Protein AF-A0A6M1E3W6-F1 (afdb_monomer)

Mean predicted aligned error: 6.96 Å

Secondary structure (DSSP, 8-state):
------------------PPPTT-EEEEETTEEEEHHHHHHHHHHHHHHHHHHHHHHS--TT-SSGGG--BTTB-HHHHHHHHHHHHHHHHHHHHHHHHHTT----SSHHHHHHHHHHHHHHHHHHHHTT----S-SS--HHHHHHHHHHHHHHHHHHHHBTTTB---HHHHHHHHHHHHHTTSS-TT--TGGGHHHHHHHHHHHHHHHHHHHHHHH--EEE-GGGGG---

Nearest PDB structures (foldseek):
  6r69-assembly1_A  TM=2.277E-01  e=4.233E+00  Salmonella enterica
  7bin-assembly1_A  TM=1.724E-01  e=4.007E+00  Salmonella enterica subsp. enterica serovar Typhi
  1jad-assembly1_B  TM=1.802E-01  e=3.794E+00  Meleagris gallopavo

Solvent-accessible surface area (backbone atoms only — not comparable to full-atom values): 13708 Å² total; per-residue (Å²): 138,86,86,81,85,84,80,83,81,82,80,79,81,76,84,67,78,76,74,76,53,55,79,37,68,22,31,27,51,59,91,46,75,34,33,39,43,60,47,41,54,35,28,63,70,42,46,66,58,50,52,52,54,47,60,72,76,44,87,58,92,81,56,84,55,60,53,75,40,72,55,96,89,46,26,51,47,57,52,32,52,52,54,18,50,56,53,45,46,53,50,51,55,50,48,50,55,27,48,79,67,71,55,51,96,55,94,46,70,68,53,48,52,52,50,48,51,54,50,30,53,53,35,47,55,35,54,77,69,70,48,94,72,86,73,73,61,64,70,52,72,67,58,47,48,53,53,57,50,53,52,34,51,55,54,46,56,59,66,31,50,68,61,87,37,85,71,52,70,71,62,44,49,56,48,48,54,48,35,38,76,72,64,77,36,62,88,86,65,55,65,81,88,39,44,68,62,45,44,55,52,47,50,52,55,51,49,52,52,52,49,53,52,52,54,72,72,51,47,76,47,76,36,82,62,44,81,70,66,79,132

Radius of gyration: 24.98 Å; Cα contacts (8 Å, |Δi|>4): 193; chains: 1; bounding box: 70×74×69 Å

pLDDT: mean 91.13, std 14.88, range [36.12, 98.62]

Sequence (231 aa):
MKSITVTTFLIFIFCGSIAASPLSIVAYVNDSPVEAAELKREMMRYRAVVYNEYAKAFDLSKVKDFWHTDFEGTTPMDSLRNKALKSLIEIKVQQQLLEENRLWPYNTYGELLAALEQENEQRQQKALKKEIIYGPVVYSEQIFFDYKFSNALIVLKNSLAGNKIPVNDSLLLVHFDTLKSEGVYSAEKTFDNFKRQIMDSYIDRVYKRLLAKMVNETKVKTMKIYNEIVV

Structure (mmCIF, N/CA/C/O backbone):
data_AF-A0A6M1E3W6-F1
#
_entry.id   AF-A0A6M1E3W6-F1
#
loop_
_atom_site.group_PDB
_atom_site.id
_atom_site.type_symbol
_atom_site.label_atom_id
_atom_site.label_alt_id
_atom_site.label_comp_id
_atom_site.label_asym_id
_atom_site.label_entity_id
_atom_site.label_seq_id
_atom_site.pdbx_PDB_ins_code
_atom_site.Cartn_x
_atom_site.Cartn_y
_atom_site.Cartn_z
_atom_site.occupancy
_atom_site.B_iso_or_equiv
_atom_site.auth_seq_id
_atom_site.auth_comp_id
_atom_site.auth_asym_id
_atom_site.auth_atom_id
_atom_site.pdbx_PDB_model_num
ATOM 1 N N . MET A 1 1 ? 44.350 -46.577 -44.734 1.00 42.81 1 MET A N 1
ATOM 2 C CA . MET A 1 1 ? 43.533 -45.343 -44.690 1.00 42.81 1 MET A CA 1
ATOM 3 C C . MET A 1 1 ? 42.525 -45.475 -43.559 1.00 42.81 1 MET A C 1
ATOM 5 O O . MET A 1 1 ? 41.645 -46.316 -43.658 1.00 42.81 1 MET A O 1
ATOM 9 N N . LYS A 1 2 ? 42.701 -44.736 -42.457 1.00 36.12 2 LYS A N 1
ATOM 10 C CA . LYS A 1 2 ? 41.738 -44.684 -41.344 1.00 36.12 2 LYS A CA 1
ATOM 11 C C . LYS A 1 2 ? 40.889 -43.423 -41.524 1.00 36.12 2 LYS A C 1
ATOM 13 O O . LYS A 1 2 ? 41.443 -42.330 -41.559 1.00 36.12 2 LYS A O 1
ATOM 18 N N . SER A 1 3 ? 39.584 -43.596 -41.712 1.00 36.69 3 SER A N 1
ATOM 19 C CA . SER A 1 3 ? 38.601 -42.510 -41.770 1.00 36.69 3 SER A CA 1
ATOM 20 C C . SER A 1 3 ? 38.297 -42.051 -40.341 1.00 36.69 3 SER A C 1
ATOM 22 O O . SER A 1 3 ? 38.000 -42.873 -39.476 1.00 36.69 3 SER A O 1
ATOM 24 N N . ILE A 1 4 ? 38.458 -40.751 -40.088 1.00 44.75 4 ILE A N 1
ATOM 25 C CA . ILE A 1 4 ? 38.153 -40.091 -38.817 1.00 44.75 4 ILE A CA 1
ATOM 26 C C . ILE A 1 4 ? 36.752 -39.494 -38.950 1.00 44.75 4 ILE A C 1
ATOM 28 O O . ILE A 1 4 ? 36.539 -38.581 -39.746 1.00 44.75 4 ILE A O 1
ATOM 32 N N . THR A 1 5 ? 35.806 -40.006 -38.171 1.00 41.50 5 THR A N 1
ATOM 33 C CA . THR A 1 5 ? 34.450 -39.461 -38.074 1.00 41.50 5 THR A CA 1
ATOM 34 C C . THR A 1 5 ? 34.448 -38.3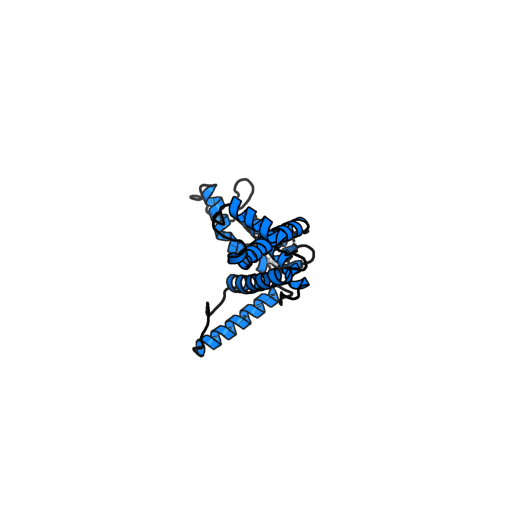49 -37.029 1.00 41.50 5 THR A C 1
ATOM 36 O O . THR A 1 5 ? 34.495 -38.615 -35.829 1.00 41.50 5 THR A O 1
ATOM 39 N N . VAL A 1 6 ? 34.425 -37.092 -37.472 1.00 41.22 6 VAL A N 1
ATOM 40 C CA . VAL A 1 6 ? 34.255 -35.931 -36.588 1.00 41.22 6 VAL A CA 1
ATOM 41 C C . VAL A 1 6 ? 32.763 -35.766 -36.317 1.00 41.22 6 VAL A C 1
ATOM 43 O O . VAL A 1 6 ? 31.997 -35.420 -37.211 1.00 41.22 6 VAL A O 1
ATOM 46 N N . THR A 1 7 ? 32.344 -36.051 -35.086 1.00 40.62 7 THR A N 1
ATOM 47 C CA . THR A 1 7 ? 30.974 -35.800 -34.625 1.00 40.62 7 THR A CA 1
ATOM 48 C C . THR A 1 7 ? 30.948 -34.431 -33.956 1.00 40.62 7 THR A C 1
ATOM 50 O O . THR A 1 7 ? 31.452 -34.265 -32.848 1.00 40.62 7 THR A O 1
ATOM 53 N N . THR A 1 8 ? 30.404 -33.434 -34.649 1.00 44.81 8 THR A N 1
ATOM 54 C CA . THR A 1 8 ? 30.233 -32.078 -34.121 1.00 44.81 8 THR A CA 1
ATOM 55 C C . THR A 1 8 ? 29.078 -32.062 -33.120 1.00 44.81 8 THR A C 1
ATOM 57 O O . THR A 1 8 ? 27.919 -32.214 -33.498 1.00 44.81 8 THR A O 1
ATOM 60 N N . PHE A 1 9 ? 29.392 -31.876 -31.838 1.00 40.00 9 PHE A N 1
ATOM 61 C CA . PHE A 1 9 ? 28.405 -31.630 -30.787 1.00 40.00 9 PHE A CA 1
ATOM 62 C C . PHE A 1 9 ? 27.993 -30.154 -30.837 1.00 40.00 9 PHE A C 1
ATOM 64 O O . PHE A 1 9 ? 28.782 -29.264 -30.520 1.00 40.00 9 PHE A O 1
ATOM 71 N N . LEU A 1 10 ? 26.765 -29.885 -31.276 1.00 39.00 10 LEU A N 1
ATOM 72 C CA . LEU A 1 10 ? 26.185 -28.545 -31.280 1.00 39.00 10 LEU A CA 1
ATOM 73 C C . LEU A 1 10 ? 25.640 -28.260 -29.873 1.00 39.00 10 LEU A C 1
ATOM 75 O O . LEU A 1 10 ? 24.584 -28.759 -29.489 1.00 39.00 10 LEU A O 1
ATOM 79 N N . ILE A 1 11 ? 26.390 -27.498 -29.076 1.00 42.22 11 ILE A N 1
ATOM 80 C CA . ILE A 1 11 ? 25.937 -27.020 -27.766 1.00 42.22 11 ILE A CA 1
ATOM 81 C C . ILE A 1 11 ? 24.954 -25.871 -28.013 1.00 42.22 11 ILE A C 1
ATOM 83 O O . ILE A 1 11 ? 25.354 -24.744 -28.302 1.00 42.22 11 ILE A O 1
ATOM 87 N N . PHE A 1 12 ? 23.656 -26.157 -27.911 1.00 41.31 12 PHE A N 1
ATOM 88 C CA . PHE A 1 12 ? 22.632 -25.124 -27.785 1.00 41.31 12 PHE A CA 1
ATOM 89 C C . PHE A 1 12 ? 22.764 -24.478 -26.402 1.00 41.31 12 PHE A C 1
ATOM 91 O O . PHE A 1 12 ? 22.326 -25.034 -25.396 1.00 41.31 12 PHE A O 1
ATOM 98 N N . ILE A 1 13 ? 23.376 -23.295 -26.346 1.00 42.78 13 ILE A N 1
ATOM 99 C CA . ILE A 1 13 ? 23.290 -22.413 -25.180 1.00 42.78 13 ILE A CA 1
ATOM 100 C C . ILE A 1 13 ? 21.863 -21.860 -25.162 1.00 42.78 13 ILE A C 1
ATOM 102 O O . ILE A 1 13 ? 21.557 -20.843 -25.783 1.00 42.78 13 ILE A O 1
ATOM 106 N N . PHE A 1 14 ? 20.963 -22.569 -24.484 1.00 39.38 14 PHE A N 1
ATOM 107 C CA . PHE A 1 14 ? 19.655 -22.043 -24.126 1.00 39.38 14 PHE A CA 1
ATOM 108 C C . PHE A 1 14 ? 19.892 -20.979 -23.049 1.00 39.38 14 PHE A C 1
ATOM 110 O O . PHE A 1 14 ? 20.039 -21.297 -21.870 1.00 39.38 14 PHE A O 1
ATOM 117 N N . CYS A 1 15 ? 19.995 -19.711 -23.453 1.00 38.62 15 CYS A N 1
ATOM 118 C CA . CYS A 1 15 ? 19.919 -18.579 -22.532 1.00 38.62 15 CYS A CA 1
ATOM 119 C C . CYS A 1 15 ? 18.464 -18.471 -22.053 1.00 38.62 15 CYS A C 1
ATOM 121 O O . CYS A 1 15 ? 17.695 -17.624 -22.496 1.00 38.62 15 CYS A O 1
ATOM 123 N N . GLY A 1 16 ? 18.045 -19.427 -21.225 1.00 39.44 16 GLY A N 1
ATOM 124 C CA . GLY A 1 16 ? 16.784 -19.351 -20.516 1.00 39.44 16 GLY A CA 1
ATOM 125 C C . GLY A 1 16 ? 16.963 -18.341 -19.401 1.00 39.44 16 GLY A C 1
ATOM 126 O O . GLY A 1 16 ? 17.654 -18.631 -18.426 1.00 39.44 16 GLY A O 1
ATOM 127 N N . SER A 1 17 ? 16.362 -17.159 -19.533 1.00 46.69 17 SER A N 1
ATOM 128 C CA . SER A 1 17 ? 16.094 -16.315 -18.373 1.00 46.69 17 SER A CA 1
ATOM 129 C C . SER A 1 17 ? 15.327 -17.171 -17.370 1.00 46.69 17 SER A C 1
ATOM 131 O O . SER A 1 17 ? 14.163 -17.503 -17.593 1.00 46.69 17 SER A O 1
ATOM 133 N N . ILE A 1 18 ? 15.996 -17.599 -16.300 1.00 52.50 18 ILE A N 1
ATOM 134 C CA . ILE A 1 18 ? 15.344 -18.285 -15.191 1.00 52.50 18 ILE A CA 1
ATOM 135 C C . ILE A 1 18 ? 14.408 -17.246 -14.588 1.00 52.50 18 ILE A C 1
ATOM 137 O O . ILE A 1 18 ? 14.852 -16.316 -13.919 1.00 52.50 18 ILE A O 1
ATOM 141 N N . ALA A 1 19 ? 13.116 -17.355 -14.893 1.00 65.88 19 ALA A N 1
ATOM 142 C CA . ALA A 1 19 ? 12.117 -16.502 -14.281 1.00 65.88 19 ALA A CA 1
ATOM 143 C C . ALA A 1 19 ? 12.236 -16.663 -12.760 1.00 65.88 19 ALA A C 1
ATOM 145 O O . ALA A 1 19 ? 12.190 -17.784 -12.249 1.00 65.88 19 ALA A O 1
ATOM 146 N N . ALA A 1 20 ? 12.432 -15.549 -12.053 1.00 74.94 20 ALA A N 1
ATOM 147 C CA . ALA A 1 20 ? 12.508 -15.543 -10.599 1.00 74.94 20 ALA A CA 1
ATOM 148 C C . ALA A 1 20 ? 11.305 -16.293 -10.012 1.00 74.94 20 ALA A C 1
ATOM 150 O O . ALA A 1 20 ? 10.162 -16.023 -10.406 1.00 74.94 20 ALA A O 1
ATOM 151 N N . SER A 1 21 ? 11.559 -17.210 -9.072 1.00 87.94 21 SER A N 1
ATOM 152 C CA . SER A 1 21 ? 10.477 -17.855 -8.328 1.00 87.94 21 SER A CA 1
ATOM 153 C C . SER A 1 21 ? 9.636 -16.771 -7.642 1.00 87.94 21 SER A C 1
ATOM 155 O O . SER A 1 21 ? 10.210 -15.790 -7.159 1.00 87.94 21 SER A O 1
ATOM 157 N N . PRO A 1 22 ? 8.300 -16.914 -7.563 1.00 86.00 22 PRO A N 1
ATOM 158 C CA . PRO A 1 22 ? 7.436 -15.962 -6.862 1.00 86.00 22 PRO A CA 1
ATOM 159 C C . PRO A 1 22 ? 7.920 -15.623 -5.443 1.00 86.00 22 PRO A C 1
ATOM 161 O O . PRO A 1 22 ? 7.818 -14.473 -5.026 1.00 86.00 22 PRO A O 1
ATOM 164 N N . LEU A 1 23 ? 8.519 -16.602 -4.755 1.00 89.69 23 LEU A N 1
ATOM 165 C CA . LEU A 1 23 ? 9.014 -16.483 -3.379 1.00 89.69 23 LEU A CA 1
ATOM 166 C C . LEU A 1 23 ? 10.506 -16.099 -3.297 1.00 89.69 23 LEU A C 1
ATOM 168 O O . LEU A 1 23 ? 11.099 -16.096 -2.219 1.00 89.69 23 LEU A O 1
ATOM 172 N N . SER A 1 24 ? 11.165 -15.812 -4.427 1.00 94.56 24 SER A N 1
ATOM 173 C CA . SER A 1 24 ? 12.543 -15.315 -4.417 1.00 94.56 24 SER A CA 1
ATOM 174 C C . SER A 1 24 ? 12.604 -13.946 -3.744 1.00 94.56 24 SER A C 1
ATOM 176 O O . SER A 1 24 ? 11.840 -13.048 -4.088 1.00 94.56 24 SER A O 1
ATOM 178 N N . ILE A 1 25 ? 13.549 -13.764 -2.822 1.00 96.44 25 ILE A N 1
ATOM 179 C CA . ILE A 1 25 ? 13.725 -12.495 -2.113 1.00 96.44 25 ILE A CA 1
ATOM 180 C C . ILE A 1 25 ? 14.420 -11.487 -3.033 1.00 96.44 25 ILE A C 1
ATOM 182 O O . ILE A 1 25 ? 15.546 -11.711 -3.486 1.00 96.44 25 ILE A O 1
ATOM 186 N N . VAL A 1 26 ? 13.755 -10.362 -3.293 1.00 97.56 26 VAL A N 1
ATOM 187 C CA . VAL A 1 26 ? 14.240 -9.293 -4.181 1.00 97.56 26 VAL A CA 1
ATOM 188 C C . VAL A 1 26 ? 14.765 -8.088 -3.411 1.00 97.56 26 VAL A C 1
ATOM 190 O O . VAL A 1 26 ? 15.619 -7.363 -3.915 1.00 97.56 26 VAL A O 1
ATOM 193 N N . ALA A 1 27 ? 14.307 -7.879 -2.180 1.00 98.12 27 ALA A N 1
ATOM 194 C CA . ALA A 1 27 ? 14.812 -6.842 -1.292 1.00 98.12 27 ALA A CA 1
ATOM 195 C C . ALA A 1 27 ? 14.543 -7.193 0.176 1.00 98.12 27 ALA A C 1
ATOM 197 O O . ALA A 1 27 ? 13.806 -8.128 0.479 1.00 98.12 27 ALA A O 1
ATOM 198 N N . TYR A 1 28 ? 15.122 -6.408 1.074 1.00 98.12 28 TYR A N 1
ATOM 199 C CA . TYR A 1 28 ? 14.789 -6.368 2.491 1.00 98.12 28 TYR A CA 1
ATOM 200 C C . TYR A 1 28 ? 14.426 -4.941 2.885 1.00 98.12 28 TYR A C 1
ATOM 202 O O . TYR A 1 28 ? 15.081 -3.990 2.446 1.00 98.12 28 TYR A O 1
ATOM 210 N N . VAL A 1 29 ? 13.395 -4.817 3.714 1.00 97.81 29 VAL A N 1
ATOM 211 C CA . VAL A 1 29 ? 12.964 -3.578 4.363 1.00 97.81 29 VAL A CA 1
ATOM 212 C C . VAL A 1 29 ? 13.137 -3.795 5.865 1.00 97.81 29 VAL A C 1
ATOM 214 O O . VAL A 1 29 ? 12.380 -4.541 6.482 1.00 97.81 29 VAL A O 1
ATOM 217 N N . ASN A 1 30 ? 14.180 -3.199 6.441 1.00 95.81 30 ASN A N 1
ATOM 218 C CA . ASN A 1 30 ? 14.806 -3.659 7.683 1.00 95.81 30 ASN A CA 1
ATOM 219 C C . ASN A 1 30 ? 15.179 -5.148 7.555 1.00 95.81 30 ASN A C 1
ATOM 221 O O . ASN A 1 30 ? 15.928 -5.499 6.644 1.00 95.81 30 ASN A O 1
ATOM 225 N N . ASP A 1 31 ? 14.625 -6.007 8.409 1.00 93.06 31 ASP A N 1
ATOM 226 C CA . ASP A 1 31 ? 14.810 -7.462 8.351 1.00 93.06 31 ASP A CA 1
ATOM 227 C C . ASP A 1 31 ? 13.636 -8.188 7.663 1.00 93.06 31 ASP A C 1
ATOM 229 O O . ASP A 1 31 ? 13.674 -9.405 7.485 1.00 93.06 31 ASP A O 1
ATOM 233 N N . SER A 1 32 ? 12.601 -7.458 7.226 1.00 94.94 32 SER A N 1
ATOM 234 C CA . SER A 1 32 ? 11.444 -8.040 6.538 1.00 94.94 32 SER A CA 1
ATOM 235 C C . SER A 1 32 ? 11.767 -8.299 5.060 1.00 94.94 32 SER A C 1
ATOM 237 O O . SER A 1 32 ? 12.119 -7.354 4.341 1.00 94.94 32 SER A O 1
ATOM 239 N N . PRO A 1 33 ? 11.635 -9.544 4.564 1.00 96.44 33 PRO A N 1
ATOM 240 C CA . PRO A 1 33 ? 11.882 -9.851 3.164 1.00 96.44 33 PRO A CA 1
ATOM 241 C C . PRO A 1 33 ? 10.779 -9.271 2.274 1.00 96.44 33 PRO A C 1
ATOM 243 O O . PRO A 1 33 ? 9.606 -9.212 2.650 1.00 96.44 33 PRO A O 1
ATOM 246 N N . VAL A 1 34 ? 11.174 -8.863 1.072 1.00 97.56 34 VAL A N 1
ATOM 247 C CA . VAL A 1 34 ? 10.285 -8.556 -0.047 1.00 97.56 34 VAL A CA 1
ATOM 248 C C . VAL A 1 34 ? 10.438 -9.669 -1.069 1.00 97.56 34 VAL A C 1
ATOM 250 O O . VAL A 1 34 ? 11.528 -9.862 -1.618 1.00 97.56 34 VAL A O 1
ATOM 253 N N . GLU A 1 35 ? 9.357 -10.388 -1.333 1.00 96.12 35 GLU A N 1
ATOM 254 C CA . GLU A 1 35 ? 9.327 -11.468 -2.318 1.00 96.12 35 GLU A CA 1
ATOM 255 C C . GLU A 1 35 ? 9.038 -10.932 -3.732 1.00 96.12 35 GLU A C 1
ATOM 257 O O . GLU A 1 35 ? 8.419 -9.880 -3.918 1.00 96.12 35 GLU A O 1
ATOM 262 N N . ALA A 1 36 ? 9.489 -11.648 -4.764 1.00 96.25 36 ALA A N 1
ATOM 263 C CA . ALA A 1 36 ? 9.332 -11.237 -6.160 1.00 96.25 36 ALA A CA 1
ATOM 264 C C . ALA A 1 36 ? 7.862 -11.045 -6.558 1.00 96.25 36 ALA A C 1
ATOM 266 O O . ALA A 1 36 ? 7.553 -10.148 -7.344 1.00 96.25 36 ALA A O 1
ATOM 267 N N . ALA A 1 37 ? 6.959 -11.861 -6.012 1.00 95.25 37 ALA A N 1
ATOM 268 C CA . ALA A 1 37 ? 5.526 -11.738 -6.246 1.00 95.25 37 ALA A CA 1
ATOM 269 C C . ALA A 1 37 ? 4.950 -10.434 -5.667 1.00 95.25 37 ALA A C 1
ATOM 271 O O . ALA A 1 37 ? 4.194 -9.758 -6.357 1.00 95.25 37 ALA A O 1
ATOM 272 N N . GLU A 1 38 ? 5.390 -10.003 -4.478 1.00 97.25 38 GLU A N 1
ATOM 273 C CA . GLU A 1 38 ? 4.981 -8.713 -3.900 1.00 97.25 38 GLU A CA 1
ATOM 274 C C . GLU A 1 38 ? 5.398 -7.543 -4.790 1.00 97.25 38 GLU A C 1
ATOM 276 O O . GLU A 1 38 ? 4.603 -6.639 -5.055 1.00 97.25 38 GLU A O 1
ATOM 281 N N . LEU A 1 39 ? 6.642 -7.576 -5.283 1.00 97.94 39 LEU A N 1
ATOM 282 C CA . LEU A 1 39 ? 7.145 -6.552 -6.194 1.00 97.94 39 LEU A CA 1
ATOM 283 C C . LEU A 1 39 ? 6.355 -6.539 -7.498 1.00 97.94 39 LEU A C 1
ATOM 285 O O . LEU A 1 39 ? 5.937 -5.469 -7.931 1.00 97.94 39 LEU A O 1
ATOM 289 N N . LYS A 1 40 ? 6.088 -7.705 -8.094 1.00 97.12 40 LYS A N 1
ATOM 290 C CA . LYS A 1 40 ? 5.285 -7.805 -9.320 1.00 97.12 40 LYS A CA 1
ATOM 291 C C . LYS A 1 40 ? 3.861 -7.294 -9.125 1.00 97.12 40 LYS A C 1
ATOM 293 O O . LYS A 1 40 ? 3.378 -6.564 -9.990 1.00 97.12 40 LYS A O 1
ATOM 298 N N . ARG A 1 41 ? 3.212 -7.602 -7.997 1.00 97.12 41 ARG A N 1
ATOM 299 C CA . ARG A 1 41 ? 1.884 -7.070 -7.662 1.00 97.12 41 ARG A CA 1
ATOM 300 C C . ARG A 1 41 ? 1.881 -5.544 -7.684 1.00 97.12 41 ARG A C 1
ATOM 302 O O . ARG A 1 41 ? 1.077 -4.928 -8.382 1.00 97.12 41 ARG A O 1
ATOM 309 N N . GLU A 1 42 ? 2.826 -4.927 -6.975 1.00 98.00 42 GLU A N 1
ATOM 310 C CA . GLU A 1 42 ? 2.924 -3.467 -6.927 1.00 98.00 42 GLU A CA 1
ATOM 311 C C . GLU A 1 42 ? 3.355 -2.871 -8.277 1.00 98.00 42 GLU A C 1
ATOM 313 O O . GLU A 1 42 ? 2.842 -1.829 -8.679 1.00 98.00 42 GLU A O 1
ATOM 318 N N . MET A 1 43 ? 4.220 -3.537 -9.045 1.00 98.31 43 MET A N 1
ATOM 319 C CA . MET A 1 43 ? 4.540 -3.117 -10.416 1.00 98.31 43 MET A CA 1
ATOM 320 C C . MET A 1 43 ? 3.290 -3.126 -11.302 1.00 98.31 43 MET A C 1
ATOM 322 O O . MET A 1 43 ? 3.037 -2.160 -12.015 1.00 98.31 43 MET A O 1
ATOM 326 N N . MET A 1 44 ? 2.443 -4.152 -11.221 1.00 97.56 44 MET A N 1
ATOM 327 C CA . MET A 1 44 ? 1.174 -4.175 -11.955 1.00 97.56 44 MET A CA 1
ATOM 328 C C . MET A 1 44 ? 0.258 -3.014 -11.549 1.00 97.56 44 MET A C 1
ATOM 330 O O . MET A 1 44 ? -0.349 -2.384 -12.419 1.00 97.56 44 MET A O 1
ATOM 334 N N . ARG A 1 45 ? 0.223 -2.665 -10.256 1.00 96.50 45 ARG A N 1
ATOM 335 C CA . ARG A 1 45 ? -0.536 -1.523 -9.719 1.00 96.50 45 ARG A CA 1
ATOM 336 C C . ARG A 1 45 ? -0.079 -0.178 -10.286 1.00 96.50 45 ARG A C 1
ATOM 338 O O . ARG A 1 45 ? -0.912 0.664 -10.618 1.00 96.50 45 ARG A O 1
ATOM 345 N N . TYR A 1 46 ? 1.232 0.035 -10.416 1.00 98.12 46 TYR A N 1
ATOM 346 C CA . TYR A 1 46 ? 1.800 1.303 -10.895 1.00 98.12 46 TYR A CA 1
ATOM 347 C C . TYR A 1 46 ? 2.024 1.369 -12.405 1.00 98.12 46 TYR A C 1
ATOM 349 O O . TYR A 1 46 ? 2.352 2.441 -12.915 1.00 98.12 46 TYR A O 1
ATOM 357 N N . ARG A 1 47 ? 1.804 0.274 -13.140 1.00 97.75 47 ARG A N 1
ATOM 358 C CA . ARG A 1 47 ? 2.090 0.182 -14.579 1.00 97.75 47 ARG A CA 1
ATOM 359 C C . ARG A 1 47 ? 1.455 1.318 -15.384 1.00 97.75 47 ARG A C 1
ATOM 361 O O . ARG A 1 47 ? 2.138 1.990 -16.152 1.00 97.75 47 ARG A O 1
ATOM 368 N N . ALA A 1 48 ? 0.164 1.574 -15.169 1.00 97.69 48 ALA A N 1
ATOM 369 C CA . ALA A 1 48 ? -0.557 2.646 -15.857 1.00 97.69 48 ALA A CA 1
ATOM 370 C C . ALA A 1 48 ? -0.080 4.048 -15.438 1.00 97.69 48 ALA A C 1
ATOM 372 O O . ALA A 1 48 ? -0.041 4.958 -16.261 1.00 97.69 48 ALA A O 1
ATOM 373 N N . VAL A 1 49 ? 0.304 4.223 -14.169 1.00 98.12 49 VAL A N 1
ATOM 374 C CA . VAL A 1 49 ? 0.826 5.500 -13.659 1.00 98.12 49 VAL A CA 1
ATOM 375 C C . VAL A 1 49 ? 2.139 5.844 -14.353 1.00 98.12 49 VAL A C 1
ATOM 377 O O . VAL A 1 49 ? 2.253 6.933 -14.903 1.00 98.12 49 VAL A O 1
ATOM 380 N N . VAL A 1 50 ? 3.078 4.897 -14.405 1.00 98.12 50 VAL A N 1
ATOM 381 C CA . VAL A 1 50 ? 4.371 5.093 -15.075 1.00 98.12 50 VAL A CA 1
ATOM 382 C C . VAL A 1 50 ? 4.181 5.339 -16.567 1.00 98.12 50 VAL A C 1
ATOM 384 O O . VAL A 1 50 ? 4.760 6.275 -17.106 1.00 98.12 50 VAL A O 1
ATOM 387 N N . TYR A 1 51 ? 3.312 4.576 -17.237 1.00 97.44 51 TYR A N 1
ATOM 388 C CA . TYR A 1 51 ? 3.002 4.841 -18.644 1.00 97.44 51 TYR A CA 1
ATOM 389 C C . TYR A 1 51 ? 2.523 6.285 -18.863 1.00 97.44 51 TYR A C 1
ATOM 391 O O . TYR A 1 51 ? 3.027 6.984 -19.738 1.00 97.44 51 TYR A O 1
ATOM 399 N N . ASN A 1 52 ? 1.597 6.761 -18.027 1.00 97.75 52 ASN A N 1
ATOM 400 C CA . ASN A 1 52 ? 1.065 8.120 -18.120 1.00 97.75 52 ASN A CA 1
ATOM 401 C C . ASN A 1 52 ? 2.104 9.204 -17.800 1.00 97.75 52 ASN A C 1
ATOM 403 O O . ASN A 1 52 ? 2.037 10.285 -18.381 1.00 97.75 52 ASN A O 1
ATOM 407 N N . GLU A 1 53 ? 3.033 8.952 -16.877 1.00 97.50 53 GLU A N 1
ATOM 408 C CA . GLU A 1 53 ? 4.139 9.870 -16.569 1.00 97.50 53 GLU A CA 1
ATOM 409 C C . GLU A 1 53 ? 5.031 10.070 -17.805 1.00 97.50 53 GLU A C 1
ATOM 411 O O . GLU A 1 53 ? 5.278 11.207 -18.204 1.00 97.50 53 GLU A O 1
ATOM 416 N N . TYR A 1 54 ? 5.412 8.985 -18.484 1.00 97.50 54 TYR A N 1
ATOM 417 C CA . TYR A 1 54 ? 6.232 9.058 -19.697 1.00 97.50 54 TYR A CA 1
ATOM 418 C C . TYR A 1 54 ? 5.461 9.605 -20.902 1.00 97.50 54 TYR A C 1
ATOM 420 O O . TYR A 1 54 ? 6.009 10.401 -21.656 1.00 97.50 54 TYR A O 1
ATOM 428 N N . ALA A 1 55 ? 4.182 9.254 -21.064 1.00 96.31 55 ALA A N 1
ATOM 429 C CA . ALA A 1 55 ? 3.346 9.772 -22.150 1.00 96.31 55 ALA A CA 1
ATOM 430 C C . ALA A 1 55 ? 3.115 11.291 -22.065 1.00 96.31 55 ALA A C 1
ATOM 432 O O . ALA A 1 55 ? 2.825 11.929 -23.074 1.00 96.31 55 ALA A O 1
ATOM 433 N N . LYS A 1 56 ? 3.228 11.878 -20.866 1.00 96.94 56 LYS A N 1
ATOM 434 C CA . LYS A 1 56 ? 3.179 13.335 -20.664 1.00 96.94 56 LYS A CA 1
ATOM 435 C C . LYS A 1 56 ? 4.514 14.020 -20.946 1.00 96.94 56 LYS A C 1
ATOM 437 O O . LYS A 1 56 ? 4.509 15.193 -21.303 1.00 96.94 56 LYS A O 1
ATOM 442 N N . ALA A 1 57 ? 5.625 13.320 -20.734 1.00 95.94 57 ALA A N 1
ATOM 443 C CA . ALA A 1 57 ? 6.969 13.878 -20.843 1.00 95.94 57 ALA A CA 1
ATOM 444 C C . ALA A 1 57 ? 7.593 13.695 -22.238 1.00 95.94 57 ALA A C 1
ATOM 446 O O . ALA A 1 57 ? 8.387 14.530 -22.660 1.00 95.94 57 ALA A O 1
ATOM 447 N N . PHE A 1 58 ? 7.220 12.638 -22.967 1.00 94.94 58 PHE A N 1
ATOM 448 C CA . PHE A 1 58 ? 7.865 12.235 -24.217 1.00 94.94 58 PHE A CA 1
ATOM 449 C C . PHE A 1 58 ? 6.849 11.895 -25.317 1.00 94.94 58 PHE A C 1
ATOM 451 O O . PHE A 1 58 ? 5.745 11.424 -25.045 1.00 94.94 58 PHE A O 1
ATOM 458 N N . ASP A 1 59 ? 7.248 12.069 -26.581 1.00 94.44 59 ASP A N 1
ATOM 459 C CA . ASP A 1 59 ? 6.488 11.556 -27.726 1.00 94.44 59 ASP A CA 1
ATOM 460 C C . ASP A 1 59 ? 6.718 10.046 -27.879 1.00 94.44 59 ASP A C 1
ATOM 462 O O . ASP A 1 59 ? 7.773 9.590 -28.326 1.00 94.44 59 ASP A O 1
ATOM 466 N N . LEU A 1 60 ? 5.706 9.260 -27.512 1.00 93.81 60 LEU A N 1
ATOM 467 C CA . LEU A 1 60 ? 5.768 7.799 -27.556 1.00 93.81 60 LEU A CA 1
ATOM 468 C C . LEU A 1 60 ? 5.403 7.206 -28.928 1.00 93.81 60 LEU A C 1
ATOM 470 O O . LEU A 1 60 ? 5.477 5.990 -29.096 1.00 93.81 60 LEU A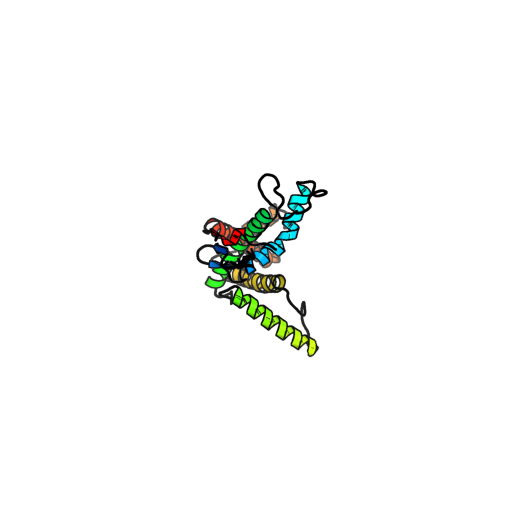 O 1
ATOM 474 N N . SER A 1 61 ? 5.032 8.018 -29.927 1.00 91.12 61 SER A N 1
ATOM 475 C CA . SER A 1 61 ? 4.468 7.544 -31.207 1.00 91.12 61 SER A CA 1
ATOM 476 C C . SER A 1 61 ? 5.379 6.603 -32.008 1.00 91.12 61 SER A C 1
ATOM 478 O O . SER A 1 61 ? 4.895 5.792 -32.798 1.00 91.12 61 SER A O 1
ATOM 480 N N . LYS A 1 62 ? 6.699 6.690 -31.803 1.00 89.56 62 LYS A N 1
ATOM 481 C CA . LYS A 1 62 ? 7.715 5.878 -32.500 1.00 89.56 62 LYS A CA 1
ATOM 482 C C . LYS A 1 62 ? 8.412 4.859 -31.597 1.00 89.56 62 LYS A C 1
ATOM 484 O O . LYS A 1 62 ? 9.310 4.152 -32.060 1.00 89.56 62 LYS A O 1
ATOM 489 N N . VAL A 1 63 ? 8.022 4.770 -30.328 1.00 93.50 63 VAL A N 1
ATOM 490 C CA . VAL A 1 63 ? 8.665 3.891 -29.348 1.00 93.50 63 VAL A CA 1
ATOM 491 C C . VAL A 1 63 ? 8.097 2.479 -29.483 1.00 93.50 63 VAL A C 1
ATOM 493 O O . VAL A 1 63 ? 6.923 2.243 -29.212 1.00 93.50 63 VAL A O 1
ATOM 496 N N . LYS A 1 64 ? 8.932 1.525 -29.914 1.00 90.88 64 LYS A N 1
ATOM 497 C CA . LYS A 1 64 ? 8.517 0.124 -30.112 1.00 90.88 64 LYS A CA 1
ATOM 498 C C . LYS A 1 64 ? 8.556 -0.698 -28.826 1.00 90.88 64 LYS A C 1
ATOM 500 O O . LYS A 1 64 ? 7.613 -1.428 -28.548 1.00 90.88 64 LYS A O 1
ATOM 505 N N . ASP A 1 65 ? 9.638 -0.580 -28.059 1.00 95.50 65 ASP A N 1
ATOM 506 C CA . ASP A 1 65 ? 9.818 -1.288 -26.789 1.00 95.50 65 ASP A CA 1
ATOM 507 C C . ASP A 1 65 ? 9.787 -0.291 -25.636 1.00 95.50 65 ASP A C 1
ATOM 509 O O . ASP A 1 65 ? 10.818 0.092 -25.087 1.00 95.50 65 ASP A O 1
ATOM 513 N N . PHE A 1 66 ? 8.583 0.186 -25.317 1.00 96.38 66 PHE A N 1
ATOM 514 C CA . PHE A 1 66 ? 8.379 1.224 -24.309 1.00 96.38 66 PHE A CA 1
ATOM 515 C C . PHE A 1 66 ? 9.089 0.904 -22.992 1.00 96.38 66 PHE A C 1
ATOM 517 O O . PHE A 1 66 ? 9.821 1.743 -22.486 1.00 96.38 66 PHE A O 1
ATOM 524 N N . TRP A 1 67 ? 8.931 -0.314 -22.469 1.00 97.12 67 TRP A N 1
ATOM 525 C CA . TRP A 1 67 ? 9.412 -0.665 -21.133 1.00 97.12 67 TRP A CA 1
ATOM 526 C C . TRP A 1 67 ? 10.936 -0.656 -20.997 1.00 97.12 67 TRP A C 1
ATOM 528 O O . TRP A 1 67 ? 11.426 -0.362 -19.908 1.00 97.12 67 TRP A O 1
ATOM 538 N N . HIS A 1 68 ? 11.669 -0.923 -22.080 1.00 96.50 68 HIS A N 1
ATOM 539 C CA . HIS A 1 68 ? 13.133 -1.026 -22.067 1.00 96.50 68 HIS A CA 1
ATOM 540 C C . HIS A 1 68 ? 13.835 0.080 -22.862 1.00 96.50 68 HIS A C 1
ATOM 542 O O . HIS A 1 68 ? 15.063 0.110 -22.915 1.00 96.50 68 HIS A O 1
ATOM 548 N N . THR A 1 69 ? 13.080 0.993 -23.479 1.00 96.75 69 THR A N 1
ATOM 549 C CA . THR A 1 69 ? 13.659 2.171 -24.130 1.00 96.75 69 THR A CA 1
ATOM 550 C C . THR A 1 69 ? 14.192 3.118 -23.062 1.00 96.75 69 THR A C 1
ATOM 552 O O . THR A 1 69 ? 13.499 3.428 -22.094 1.00 96.75 69 THR A O 1
ATOM 555 N N . ASP A 1 70 ? 15.429 3.570 -23.241 1.00 96.25 70 ASP A N 1
ATOM 556 C CA . ASP A 1 70 ? 16.022 4.598 -22.396 1.00 96.25 70 ASP A CA 1
ATOM 557 C C . ASP A 1 70 ? 15.391 5.962 -22.694 1.00 96.25 70 ASP A C 1
ATOM 559 O O . ASP A 1 70 ? 15.321 6.383 -23.852 1.00 96.25 70 ASP A O 1
ATOM 563 N N . PHE A 1 71 ? 14.951 6.652 -21.644 1.00 95.31 71 PHE A N 1
ATOM 564 C CA . PHE A 1 71 ? 14.591 8.061 -21.709 1.00 95.31 71 PHE A CA 1
ATOM 565 C C . PHE A 1 71 ? 15.449 8.797 -20.686 1.00 95.31 71 PHE A C 1
ATOM 567 O O . PHE A 1 71 ? 15.230 8.683 -19.481 1.00 95.31 71 PHE A O 1
ATOM 574 N N . GLU A 1 72 ? 16.446 9.528 -21.179 1.00 93.81 72 GLU A N 1
ATOM 575 C CA . GLU A 1 72 ? 17.334 10.356 -20.354 1.00 93.81 72 GLU A CA 1
ATOM 576 C C . GLU A 1 72 ? 18.070 9.563 -19.252 1.00 93.81 72 GLU A C 1
ATOM 578 O O . GLU A 1 72 ? 18.253 10.040 -18.132 1.00 93.81 72 GLU A O 1
ATOM 583 N N . GLY A 1 73 ? 18.521 8.344 -19.566 1.00 93.56 73 GLY A N 1
ATOM 584 C CA . GLY A 1 73 ? 19.287 7.502 -18.644 1.00 93.56 73 GLY A CA 1
ATOM 585 C C . GLY A 1 73 ? 18.440 6.664 -17.683 1.00 93.56 73 GLY A C 1
ATOM 586 O O . GLY A 1 73 ? 18.980 6.122 -16.717 1.00 93.56 73 GLY A O 1
ATOM 587 N N . THR A 1 74 ? 17.120 6.580 -17.874 1.00 95.12 74 THR A N 1
ATOM 588 C CA . THR A 1 74 ? 16.237 5.687 -17.106 1.00 95.12 74 THR A CA 1
ATOM 589 C C . THR A 1 74 ? 15.181 5.047 -18.005 1.00 95.12 74 THR A C 1
ATOM 591 O O . THR A 1 74 ? 14.495 5.725 -18.772 1.00 95.12 74 THR A O 1
ATOM 594 N N . THR A 1 75 ? 14.979 3.735 -17.869 1.00 97.38 75 THR A N 1
ATOM 595 C CA . THR A 1 75 ? 13.902 3.030 -18.581 1.00 97.38 75 THR A CA 1
ATOM 596 C C . THR A 1 75 ? 12.575 3.098 -17.809 1.00 97.38 75 THR A C 1
ATOM 598 O O . THR A 1 75 ? 12.578 3.169 -16.573 1.00 97.38 75 THR A O 1
ATOM 601 N N . PRO A 1 76 ? 11.404 3.010 -18.470 1.00 98.12 76 PRO A N 1
ATOM 602 C CA . PRO A 1 76 ? 10.132 2.899 -17.761 1.00 98.12 76 PRO A CA 1
ATOM 603 C C . PRO A 1 76 ? 10.061 1.676 -16.843 1.00 98.12 76 PRO A C 1
ATOM 605 O O . PRO A 1 76 ? 9.398 1.740 -15.810 1.00 98.12 76 PRO A O 1
ATOM 608 N N . MET A 1 77 ? 10.759 0.579 -17.163 1.00 98.19 77 MET A N 1
ATOM 609 C CA . MET A 1 77 ? 10.865 -0.586 -16.278 1.00 98.19 77 MET A CA 1
ATOM 610 C C . MET A 1 77 ? 11.635 -0.269 -14.985 1.00 98.19 77 MET A C 1
ATOM 612 O O . MET A 1 77 ? 11.194 -0.671 -13.906 1.00 98.19 77 MET A O 1
ATOM 616 N N . ASP A 1 78 ? 12.736 0.487 -15.056 1.00 97.94 78 ASP A N 1
ATOM 617 C CA . ASP A 1 78 ? 13.456 0.965 -13.863 1.00 97.94 78 ASP A CA 1
ATOM 618 C C . ASP A 1 78 ? 12.558 1.855 -13.000 1.00 97.94 78 ASP A C 1
ATOM 620 O O . ASP A 1 78 ? 12.437 1.648 -11.789 1.00 97.94 78 ASP A O 1
ATOM 624 N N . SER A 1 79 ? 11.872 2.812 -13.629 1.00 98.25 79 SER A N 1
ATOM 625 C CA . SER A 1 79 ? 10.903 3.685 -12.959 1.00 98.25 79 SER A CA 1
ATOM 626 C C . SER A 1 79 ? 9.779 2.885 -12.301 1.00 98.25 79 SER A C 1
ATOM 628 O O . SER A 1 79 ? 9.414 3.159 -11.154 1.00 98.25 79 SER A O 1
ATOM 630 N N . LEU A 1 80 ? 9.274 1.849 -12.976 1.00 98.62 80 LEU A N 1
ATOM 631 C CA . LEU A 1 80 ? 8.230 0.974 -12.457 1.00 98.62 80 LEU A CA 1
ATOM 632 C C . LEU A 1 80 ? 8.686 0.179 -11.237 1.00 98.62 80 LEU A C 1
ATOM 634 O O . LEU A 1 80 ? 8.001 0.208 -10.212 1.00 98.62 80 LEU A O 1
ATOM 638 N N . ARG A 1 81 ? 9.852 -0.474 -11.310 1.00 98.38 81 ARG A N 1
ATOM 639 C CA . ARG A 1 81 ? 10.443 -1.187 -10.168 1.00 98.38 81 ARG A CA 1
ATOM 640 C C . ARG A 1 81 ? 10.668 -0.251 -8.987 1.00 98.38 81 ARG A C 1
ATOM 642 O O . ARG A 1 81 ? 10.256 -0.567 -7.874 1.00 98.38 81 ARG A O 1
ATOM 649 N N . ASN A 1 82 ? 11.236 0.928 -9.231 1.00 98.06 82 ASN A N 1
ATOM 650 C CA . ASN A 1 82 ? 11.516 1.905 -8.180 1.00 98.06 82 ASN A CA 1
ATOM 651 C C . ASN A 1 82 ? 10.237 2.423 -7.515 1.00 98.06 82 ASN A C 1
ATOM 653 O O . ASN A 1 82 ? 10.195 2.588 -6.294 1.00 98.06 82 ASN A O 1
ATOM 657 N N . LYS A 1 83 ? 9.178 2.672 -8.290 1.00 98.50 83 LYS A N 1
ATOM 658 C CA . LYS A 1 83 ? 7.887 3.126 -7.759 1.00 98.50 83 LYS A CA 1
ATOM 659 C C . LYS A 1 83 ? 7.182 2.026 -6.965 1.00 98.50 83 LYS A C 1
ATOM 661 O O . LYS A 1 83 ? 6.676 2.300 -5.878 1.00 98.50 83 LYS A O 1
ATOM 666 N N . ALA A 1 84 ? 7.228 0.790 -7.457 1.00 98.50 84 ALA A N 1
ATOM 667 C CA . ALA A 1 84 ? 6.716 -0.380 -6.755 1.00 98.50 84 ALA A CA 1
ATOM 668 C C . ALA A 1 84 ? 7.472 -0.639 -5.442 1.00 98.50 84 ALA A C 1
ATOM 670 O O . ALA A 1 84 ? 6.842 -0.805 -4.401 1.00 98.50 84 ALA A O 1
ATOM 671 N N . LEU A 1 85 ? 8.809 -0.579 -5.446 1.00 98.56 85 LEU A N 1
ATOM 672 C CA . LEU A 1 85 ? 9.616 -0.745 -4.235 1.00 98.56 85 LEU A CA 1
ATOM 673 C C . LEU A 1 85 ? 9.329 0.352 -3.201 1.00 98.56 85 LEU A C 1
ATOM 675 O O . LEU A 1 85 ? 9.191 0.046 -2.023 1.00 98.56 85 LEU A O 1
ATOM 679 N N . LYS A 1 86 ? 9.176 1.614 -3.625 1.00 98.31 86 LYS A N 1
ATOM 680 C CA . LYS A 1 86 ? 8.771 2.712 -2.727 1.00 98.31 86 LYS A CA 1
ATOM 681 C C . LYS A 1 86 ? 7.423 2.443 -2.052 1.00 98.31 86 LYS A C 1
ATOM 683 O O . LYS A 1 86 ? 7.314 2.637 -0.846 1.00 98.31 86 LYS A O 1
ATOM 688 N N . SER A 1 87 ? 6.439 1.948 -2.805 1.00 98.31 87 SER A N 1
ATOM 689 C CA . SER A 1 87 ? 5.144 1.507 -2.260 1.00 98.31 87 SER A CA 1
ATOM 690 C C . SER A 1 87 ? 5.319 0.367 -1.252 1.00 98.31 87 SER A C 1
ATOM 692 O O . SER A 1 87 ? 4.767 0.404 -0.155 1.00 98.31 87 SER A O 1
ATOM 694 N N . LEU A 1 88 ? 6.150 -0.626 -1.588 1.00 98.25 88 LEU A N 1
ATOM 695 C CA . LEU A 1 88 ? 6.412 -1.769 -0.716 1.00 98.25 88 LEU A CA 1
ATOM 696 C C . LEU A 1 88 ? 7.128 -1.404 0.575 1.00 98.25 88 LEU A C 1
ATOM 698 O O . LEU A 1 88 ? 6.865 -2.040 1.586 1.00 98.25 88 LEU A O 1
ATOM 702 N N . ILE A 1 89 ? 8.008 -0.403 0.574 1.00 98.62 89 ILE A N 1
ATOM 703 C CA . ILE A 1 89 ? 8.647 0.068 1.807 1.00 98.62 89 ILE A CA 1
ATOM 704 C C . ILE A 1 89 ? 7.578 0.559 2.788 1.00 98.62 89 ILE A C 1
ATOM 706 O O . ILE A 1 89 ? 7.576 0.133 3.940 1.00 98.62 89 ILE A O 1
ATOM 710 N N . GLU A 1 90 ? 6.635 1.387 2.328 1.00 98.44 90 GLU A N 1
ATOM 711 C CA . GLU A 1 90 ? 5.516 1.846 3.158 1.00 98.44 90 GLU A CA 1
ATOM 712 C C . GLU A 1 90 ? 4.668 0.663 3.647 1.00 98.44 90 GLU A C 1
ATOM 714 O O . GLU A 1 90 ? 4.447 0.522 4.851 1.00 98.44 90 GLU A O 1
ATOM 719 N N . ILE A 1 91 ? 4.289 -0.246 2.742 1.00 98.19 91 ILE A N 1
ATOM 720 C CA . ILE A 1 91 ? 3.515 -1.452 3.072 1.00 98.19 91 ILE A CA 1
ATOM 721 C C . ILE A 1 91 ? 4.232 -2.318 4.117 1.00 98.19 91 ILE A C 1
ATOM 723 O O . ILE A 1 91 ? 3.597 -2.766 5.068 1.00 98.19 91 ILE A O 1
ATOM 727 N N . LYS A 1 92 ? 5.539 -2.554 3.981 1.00 98.00 92 LYS A N 1
ATOM 728 C CA . LYS A 1 92 ? 6.319 -3.403 4.897 1.00 98.00 92 LYS A CA 1
ATOM 729 C C . LYS A 1 92 ? 6.440 -2.772 6.280 1.00 98.00 92 LYS A C 1
ATOM 731 O O . LYS A 1 92 ? 6.274 -3.467 7.276 1.00 98.00 92 LYS A O 1
ATOM 736 N N . VAL A 1 93 ? 6.639 -1.456 6.360 1.00 97.94 93 VAL A N 1
ATOM 737 C CA . VAL A 1 93 ? 6.627 -0.724 7.640 1.00 97.94 93 VAL A CA 1
ATOM 738 C C . VAL A 1 93 ? 5.256 -0.823 8.316 1.00 97.94 93 VAL A C 1
ATOM 740 O O . VAL A 1 93 ? 5.150 -1.016 9.527 1.00 97.94 93 VAL A O 1
ATOM 743 N N . GLN A 1 94 ? 4.179 -0.739 7.540 1.00 98.06 94 GLN A N 1
ATOM 744 C CA . GLN A 1 94 ? 2.828 -0.942 8.053 1.00 98.06 94 GLN A CA 1
ATOM 745 C C . GLN A 1 94 ? 2.569 -2.392 8.488 1.00 98.06 94 GLN A C 1
ATOM 747 O O . GLN A 1 94 ? 1.935 -2.598 9.520 1.00 98.06 94 GLN A O 1
ATOM 752 N N . GLN A 1 95 ? 3.066 -3.391 7.752 1.00 97.62 95 GLN A N 1
ATOM 753 C CA . GLN A 1 95 ? 2.999 -4.803 8.144 1.00 97.62 95 GLN A CA 1
ATOM 754 C C . GLN A 1 95 ? 3.731 -5.047 9.466 1.00 97.62 95 GLN A C 1
ATOM 756 O O . GLN A 1 95 ? 3.152 -5.671 10.345 1.00 97.62 95 GLN A O 1
ATOM 761 N N . GLN A 1 96 ? 4.912 -4.454 9.668 1.00 95.50 96 GLN A N 1
ATOM 762 C CA . GLN A 1 96 ? 5.630 -4.504 10.950 1.00 95.50 96 GLN A CA 1
ATOM 763 C C . GLN A 1 96 ? 4.770 -3.953 12.102 1.00 95.50 96 GLN A C 1
ATOM 765 O O . GLN A 1 96 ? 4.634 -4.596 13.141 1.00 95.50 96 GLN A O 1
ATOM 770 N N . LEU A 1 97 ? 4.100 -2.808 11.910 1.00 96.06 97 LEU A N 1
ATOM 771 C CA . LEU A 1 97 ? 3.159 -2.280 12.911 1.00 96.06 97 LEU A CA 1
ATOM 772 C C . LEU A 1 97 ? 1.968 -3.214 13.155 1.00 96.06 97 LEU A C 1
ATOM 774 O O . LEU A 1 97 ? 1.516 -3.353 14.294 1.00 96.06 97 LEU A O 1
ATOM 778 N N . LEU A 1 98 ? 1.427 -3.830 12.104 1.00 97.50 98 LEU A N 1
ATOM 779 C CA . LEU A 1 98 ? 0.335 -4.787 12.245 1.00 97.50 98 LEU A CA 1
ATOM 780 C C . LEU A 1 98 ? 0.785 -6.044 12.998 1.00 97.50 98 LEU A C 1
ATOM 782 O O . LEU A 1 98 ? 0.039 -6.519 13.850 1.00 97.50 98 LEU A O 1
ATOM 786 N N . GLU A 1 99 ? 1.987 -6.552 12.739 1.00 94.81 99 GLU A N 1
ATOM 787 C CA . GLU A 1 99 ? 2.593 -7.692 13.437 1.00 94.81 99 GLU A CA 1
ATOM 788 C C . GLU A 1 99 ? 2.832 -7.382 14.921 1.00 94.81 99 GLU A C 1
ATOM 790 O O . GLU A 1 99 ? 2.392 -8.151 15.778 1.00 94.81 99 GLU A O 1
ATOM 795 N N . GLU A 1 100 ? 3.408 -6.215 15.248 1.00 93.81 100 GLU A N 1
ATOM 796 C CA . GLU A 1 100 ? 3.567 -5.732 16.635 1.00 93.81 100 GLU A CA 1
ATOM 797 C C . GLU A 1 100 ? 2.237 -5.733 17.407 1.00 93.81 100 GLU A C 1
ATOM 799 O O . GLU A 1 100 ? 2.204 -5.986 18.613 1.00 93.81 100 GLU A O 1
ATOM 804 N N . ASN A 1 101 ? 1.131 -5.458 16.708 1.00 95.50 101 ASN A N 1
ATOM 805 C CA . ASN A 1 101 ? -0.218 -5.407 17.271 1.00 95.50 101 ASN A CA 1
ATOM 806 C C . ASN A 1 101 ? -1.012 -6.713 17.076 1.00 95.50 101 ASN A C 1
ATOM 808 O O . ASN A 1 101 ? -2.168 -6.777 17.490 1.00 95.50 101 ASN A O 1
ATOM 812 N N . ARG A 1 102 ? -0.413 -7.757 16.482 1.00 96.12 102 ARG A N 1
ATOM 813 C CA . ARG A 1 102 ? -1.054 -9.052 16.170 1.00 96.12 102 ARG A CA 1
ATOM 814 C C . ARG A 1 102 ? -2.314 -8.922 15.297 1.00 96.12 102 ARG A C 1
ATOM 816 O O . ARG A 1 102 ? -3.292 -9.641 15.488 1.00 96.12 102 ARG A O 1
ATOM 823 N N . LEU A 1 103 ? -2.293 -7.987 14.348 1.00 97.06 103 LEU A N 1
ATOM 824 C CA . LEU A 1 103 ? -3.393 -7.661 13.429 1.00 97.06 103 LEU A CA 1
ATOM 825 C C . LEU A 1 103 ? -3.159 -8.147 11.991 1.00 97.06 103 LEU A C 1
ATOM 827 O O . LEU A 1 103 ? -4.043 -7.999 11.147 1.00 97.06 103 LEU A O 1
ATOM 831 N N . TRP A 1 104 ? -1.988 -8.719 11.703 1.00 96.12 104 TRP A N 1
ATOM 832 C CA . TRP A 1 104 ? -1.673 -9.324 10.412 1.00 96.12 104 TRP A CA 1
ATOM 833 C C . TRP A 1 104 ? -1.487 -10.835 10.572 1.00 96.12 104 TRP A C 1
ATOM 835 O O . TRP A 1 104 ? -0.604 -11.248 11.320 1.00 96.12 104 TRP A O 1
ATOM 845 N N . PRO A 1 105 ? -2.317 -11.670 9.924 1.00 94.56 105 PRO A N 1
ATOM 846 C CA . PRO A 1 105 ? -2.280 -13.116 10.131 1.00 94.56 105 PRO A CA 1
ATOM 847 C C . PRO A 1 105 ? -1.289 -13.849 9.214 1.00 94.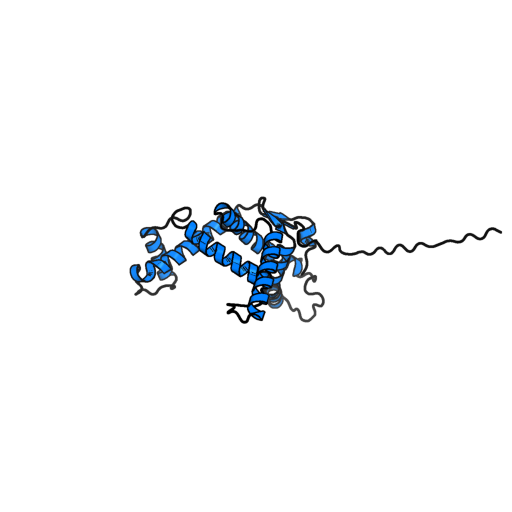56 105 PRO A C 1
ATOM 849 O O . PRO A 1 105 ? -1.228 -15.072 9.276 1.00 94.56 105 PRO A O 1
ATOM 852 N N . TYR A 1 106 ? -0.567 -13.136 8.344 1.00 94.69 106 TYR A N 1
ATOM 853 C CA . TYR A 1 106 ? 0.317 -13.725 7.337 1.00 94.69 106 TYR A CA 1
ATOM 854 C C . TYR A 1 106 ? 1.771 -13.357 7.642 1.00 94.69 106 TYR A C 1
ATOM 856 O O . TYR A 1 106 ? 2.119 -12.180 7.607 1.00 94.69 106 TYR A O 1
ATOM 864 N N . ASN A 1 107 ? 2.620 -14.347 7.901 1.00 89.56 107 ASN A N 1
ATOM 865 C CA . ASN A 1 107 ? 4.049 -14.150 8.173 1.00 89.56 107 ASN A CA 1
ATOM 866 C C . ASN A 1 107 ? 4.874 -14.047 6.887 1.00 89.56 107 ASN A C 1
ATOM 868 O O . ASN A 1 107 ? 5.951 -13.456 6.869 1.00 89.56 107 ASN A O 1
ATOM 872 N N . THR A 1 108 ? 4.387 -14.662 5.809 1.00 90.62 108 THR A N 1
ATOM 873 C CA . THR A 1 108 ? 5.028 -14.646 4.491 1.00 90.62 108 THR A CA 1
ATOM 874 C C . THR A 1 108 ? 4.024 -14.265 3.422 1.00 90.62 108 THR A C 1
ATOM 876 O O . THR A 1 108 ? 2.806 -14.353 3.621 1.00 90.62 108 THR A O 1
ATOM 879 N N . TYR A 1 109 ? 4.519 -13.857 2.258 1.00 93.62 109 TYR A N 1
ATOM 880 C CA . TYR A 1 109 ? 3.616 -13.554 1.161 1.00 93.62 109 TYR A CA 1
ATOM 881 C C . TYR A 1 109 ? 2.976 -14.821 0.581 1.00 93.62 109 TYR A C 1
ATOM 883 O O . TYR A 1 109 ? 1.795 -14.815 0.237 1.00 93.62 109 TYR A O 1
ATOM 891 N N . GLY A 1 110 ? 3.709 -15.938 0.586 1.00 91.94 110 GLY A N 1
ATOM 892 C CA . GLY A 1 110 ? 3.165 -17.258 0.261 1.00 91.94 110 GLY A CA 1
ATOM 893 C C . GLY A 1 110 ? 1.942 -17.646 1.105 1.00 91.94 110 GLY A C 1
ATOM 894 O O . GLY A 1 110 ? 0.969 -18.162 0.558 1.00 91.94 110 GLY A O 1
ATOM 895 N N . GLU A 1 111 ? 1.930 -17.339 2.408 1.00 94.88 111 GLU A N 1
ATOM 896 C CA . GLU A 1 111 ? 0.757 -17.577 3.272 1.00 94.88 111 GLU A CA 1
ATOM 897 C C . GLU A 1 111 ? -0.464 -16.744 2.850 1.00 94.88 111 GLU A C 1
ATOM 899 O O . GLU A 1 111 ? -1.595 -17.234 2.888 1.00 94.88 111 GLU A O 1
ATOM 904 N N . LEU A 1 112 ? -0.255 -15.502 2.401 1.00 96.06 112 LEU A N 1
ATOM 905 C CA . LEU A 1 112 ? -1.335 -14.669 1.868 1.00 96.06 112 LEU A CA 1
ATOM 906 C C . LEU A 1 112 ? -1.902 -15.244 0.566 1.00 96.06 112 LEU A C 1
ATOM 908 O O . LEU A 1 112 ? -3.121 -15.243 0.383 1.00 96.06 112 LEU A O 1
ATOM 912 N N . LEU A 1 113 ? -1.042 -15.750 -0.322 1.00 95.31 113 LEU A N 1
ATOM 913 C CA . LEU A 1 113 ? -1.466 -16.384 -1.574 1.00 95.31 113 LEU A CA 1
ATOM 914 C C . LEU A 1 113 ? -2.252 -17.680 -1.321 1.00 95.31 113 LEU A C 1
ATOM 916 O O . LEU A 1 113 ? -3.286 -17.894 -1.951 1.00 95.31 113 LEU A O 1
ATOM 920 N N . ALA A 1 114 ? -1.835 -18.494 -0.349 1.00 96.25 114 ALA A N 1
ATOM 921 C CA . ALA A 1 114 ? -2.591 -19.679 0.060 1.00 96.25 114 ALA A CA 1
ATOM 922 C C . ALA A 1 114 ? -3.976 -19.309 0.628 1.00 96.25 114 ALA A C 1
ATOM 924 O O . ALA A 1 114 ? -4.984 -19.940 0.309 1.00 96.25 114 ALA A O 1
ATOM 925 N N . ALA A 1 115 ? -4.056 -18.239 1.425 1.00 97.75 115 ALA A N 1
ATOM 926 C CA . ALA A 1 115 ? -5.330 -17.750 1.948 1.00 97.75 115 ALA A CA 1
ATOM 927 C C . ALA A 1 115 ? -6.255 -17.188 0.855 1.00 97.75 115 ALA A C 1
ATOM 929 O O . ALA A 1 115 ? -7.476 -17.308 0.966 1.00 97.75 115 ALA A O 1
ATOM 930 N N . LEU A 1 116 ? -5.695 -16.583 -0.197 1.00 97.56 116 LEU A N 1
ATOM 931 C CA . LEU A 1 116 ? -6.447 -16.157 -1.379 1.00 97.56 116 LEU A CA 1
ATOM 932 C C . LEU A 1 116 ? -7.063 -17.352 -2.110 1.00 97.56 116 LEU A C 1
ATOM 934 O O . LEU A 1 116 ? -8.246 -17.313 -2.448 1.00 97.56 116 LEU A O 1
ATOM 938 N N . GLU A 1 117 ? -6.278 -18.400 -2.356 1.00 97.88 117 GLU A N 1
ATOM 939 C CA . GLU A 1 117 ? -6.756 -19.618 -3.014 1.00 97.88 117 GLU A CA 1
ATOM 940 C C . GLU A 1 117 ? -7.919 -20.233 -2.230 1.00 97.88 117 GLU A C 1
ATOM 942 O O . GLU A 1 117 ? -9.011 -20.404 -2.776 1.00 97.88 117 GLU A O 1
ATOM 947 N N . GLN A 1 118 ? -7.739 -20.413 -0.919 1.00 98.06 118 GLN A N 1
ATOM 948 C CA . GLN A 1 118 ? -8.778 -20.935 -0.035 1.00 98.06 118 GLN A CA 1
ATOM 949 C C . GLN A 1 118 ? -10.050 -20.066 -0.037 1.00 98.06 118 GLN A C 1
ATOM 951 O O . GLN A 1 118 ? -11.166 -20.588 -0.090 1.00 98.06 118 GLN A O 1
ATOM 956 N N . GLU A 1 119 ? -9.915 -18.738 0.024 1.00 97.44 119 GLU A 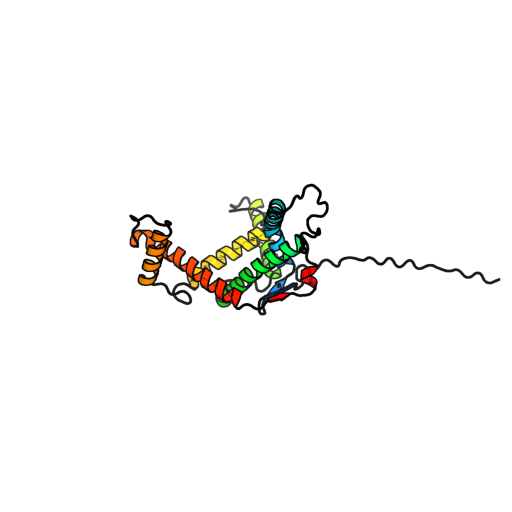N 1
ATOM 957 C CA . GLU A 1 119 ? -11.057 -17.818 -0.035 1.00 97.44 119 GLU A CA 1
ATOM 958 C C . GLU A 1 119 ? -11.795 -17.951 -1.378 1.00 97.44 119 GLU A C 1
ATOM 960 O O . GLU A 1 119 ? -13.024 -18.038 -1.404 1.00 97.44 119 GLU A O 1
ATOM 965 N N . ASN A 1 120 ? -11.070 -18.012 -2.495 1.00 97.94 120 ASN A N 1
ATOM 966 C CA . ASN A 1 120 ? -11.663 -18.158 -3.823 1.00 97.94 120 ASN A CA 1
ATOM 967 C C . ASN A 1 120 ? -12.396 -19.493 -3.991 1.00 97.94 120 ASN A C 1
ATOM 969 O O . ASN A 1 120 ? -13.504 -19.505 -4.531 1.00 97.94 120 ASN A O 1
ATOM 973 N N . GLU A 1 121 ? -11.844 -20.597 -3.490 1.00 97.38 121 GLU A N 1
ATOM 974 C CA . GLU A 1 121 ? -12.527 -21.894 -3.472 1.00 97.38 121 GLU A CA 1
ATOM 975 C C . GLU A 1 121 ? -13.836 -21.823 -2.682 1.00 97.38 121 GLU A C 1
ATOM 977 O O . GLU A 1 121 ? -14.899 -22.201 -3.183 1.00 97.38 121 GLU A O 1
ATOM 982 N N . GLN A 1 122 ? -13.799 -21.272 -1.465 1.00 96.31 122 GLN A N 1
ATOM 983 C CA . GLN A 1 122 ? -14.992 -21.125 -0.630 1.00 96.31 122 GLN A CA 1
ATOM 984 C C . GLN A 1 122 ? -16.062 -20.275 -1.318 1.00 96.31 122 GLN A C 1
ATOM 986 O O . GLN A 1 122 ? -17.244 -20.625 -1.298 1.00 96.31 122 GLN A O 1
ATOM 991 N N . ARG A 1 123 ? -15.668 -19.169 -1.956 1.00 96.19 123 ARG A N 1
ATOM 992 C CA . ARG A 1 123 ? -16.595 -18.286 -2.677 1.00 96.19 123 ARG A CA 1
ATOM 993 C C . ARG A 1 123 ? -17.200 -18.966 -3.899 1.00 96.19 123 ARG A C 1
ATOM 995 O O . ARG A 1 123 ? -18.399 -18.818 -4.126 1.00 96.19 123 ARG A O 1
ATOM 1002 N N . GLN A 1 124 ? -16.432 -19.765 -4.635 1.00 96.19 124 GLN A N 1
ATOM 1003 C CA . GLN A 1 124 ? -16.968 -20.573 -5.732 1.00 96.19 124 GLN A CA 1
ATOM 1004 C C . GLN A 1 124 ? -17.994 -21.594 -5.228 1.00 96.19 124 GLN A C 1
ATOM 1006 O O . GLN A 1 124 ? -19.079 -21.701 -5.799 1.00 96.19 124 GLN A O 1
ATOM 1011 N N . GLN A 1 125 ? -17.719 -22.280 -4.115 1.00 96.31 125 GLN A N 1
ATOM 1012 C CA . GLN A 1 125 ? -18.680 -23.219 -3.522 1.00 96.31 125 GLN A CA 1
ATOM 1013 C C . GLN A 1 125 ? -19.975 -22.526 -3.081 1.00 96.31 125 GLN A C 1
ATOM 1015 O O . GLN A 1 125 ? -21.067 -23.040 -3.329 1.00 96.31 125 GLN A O 1
ATOM 1020 N N . LYS A 1 126 ? -19.882 -21.333 -2.482 1.00 96.31 126 LYS A N 1
ATOM 1021 C CA . LYS A 1 126 ? -21.055 -20.508 -2.144 1.00 96.31 126 LYS A CA 1
ATOM 1022 C C . LYS A 1 126 ? -21.856 -20.118 -3.385 1.00 96.31 126 LYS A C 1
ATOM 1024 O O . LYS A 1 126 ? -23.083 -20.191 -3.366 1.00 96.31 126 LYS A O 1
ATOM 1029 N N . ALA A 1 127 ? -21.175 -19.767 -4.477 1.00 94.94 127 ALA A N 1
ATOM 1030 C CA . ALA A 1 127 ? -21.821 -19.381 -5.728 1.00 94.94 127 ALA A CA 1
ATOM 1031 C C . ALA A 1 127 ? -22.600 -20.557 -6.334 1.00 94.94 127 ALA A C 1
ATOM 1033 O O . ALA A 1 127 ? -23.752 -20.391 -6.734 1.00 94.94 127 ALA A O 1
ATOM 1034 N N . LEU A 1 128 ? -22.013 -21.760 -6.321 1.00 95.69 128 LEU A N 1
ATOM 1035 C CA . LEU A 1 128 ? -22.678 -22.992 -6.760 1.00 95.69 128 LEU A CA 1
ATOM 1036 C C . LEU A 1 128 ? -23.925 -23.305 -5.922 1.00 95.69 128 LEU A C 1
ATOM 1038 O O . LEU A 1 128 ? -24.946 -23.729 -6.462 1.00 95.69 128 LEU A O 1
ATOM 1042 N N . LYS A 1 129 ? -23.869 -23.037 -4.613 1.00 96.88 129 LYS A N 1
ATOM 1043 C CA . LYS A 1 129 ? -24.998 -23.189 -3.682 1.00 96.88 129 LYS A CA 1
ATOM 1044 C C . LYS A 1 129 ? -26.014 -22.042 -3.736 1.00 96.88 129 LYS A C 1
ATOM 1046 O O . LYS A 1 129 ? -27.000 -22.087 -3.006 1.00 96.88 129 LYS A O 1
ATOM 1051 N N . LYS A 1 130 ? -25.808 -21.035 -4.597 1.00 95.25 130 LYS A N 1
ATOM 1052 C CA . LYS A 1 130 ? -26.626 -19.809 -4.689 1.00 95.25 130 LYS A CA 1
ATOM 1053 C C . LYS A 1 130 ? -26.732 -19.052 -3.358 1.00 95.25 130 LYS A C 1
ATOM 1055 O O . LYS A 1 130 ? -27.725 -18.375 -3.099 1.00 95.25 130 LYS A O 1
ATOM 1060 N N . GLU A 1 131 ? -25.711 -19.169 -2.514 1.00 96.38 131 GLU A N 1
ATOM 1061 C CA . GLU A 1 131 ? -25.600 -18.374 -1.296 1.00 96.38 131 GLU A CA 1
ATOM 1062 C C . GLU A 1 131 ? -25.268 -16.916 -1.647 1.00 96.38 131 GLU A C 1
ATOM 1064 O O . GLU A 1 131 ? -24.678 -16.622 -2.690 1.00 96.38 131 GLU A O 1
ATOM 1069 N N . ILE A 1 132 ? -25.639 -15.982 -0.768 1.00 93.00 132 ILE A N 1
ATOM 1070 C CA . ILE A 1 132 ? -25.351 -14.558 -0.972 1.00 93.00 132 ILE A CA 1
ATOM 1071 C C . ILE A 1 132 ? -23.839 -14.325 -0.851 1.00 93.00 132 ILE A C 1
ATOM 1073 O O . ILE A 1 132 ? -23.230 -14.613 0.181 1.00 93.00 132 ILE A O 1
ATOM 1077 N N . ILE A 1 133 ? -23.246 -13.754 -1.901 1.00 91.69 133 ILE A N 1
ATOM 1078 C CA . ILE A 1 133 ? -21.843 -13.333 -1.938 1.00 91.69 133 ILE A CA 1
ATOM 1079 C C . ILE A 1 133 ? -21.800 -11.817 -2.086 1.00 91.69 133 ILE A C 1
ATOM 1081 O O . ILE A 1 133 ? -22.325 -11.257 -3.045 1.00 91.69 133 ILE A O 1
ATOM 1085 N N . TYR A 1 134 ? -21.134 -11.155 -1.144 1.00 88.12 134 TYR A N 1
ATOM 1086 C CA . TYR A 1 134 ? -20.852 -9.726 -1.229 1.00 88.12 134 TYR A CA 1
ATOM 1087 C C . TYR A 1 134 ? -19.501 -9.499 -1.904 1.00 88.12 134 TYR A C 1
ATOM 1089 O O . TYR A 1 134 ? -18.480 -9.975 -1.406 1.00 88.12 134 TYR A O 1
ATOM 1097 N N . GLY A 1 135 ? -19.492 -8.752 -3.007 1.00 89.38 135 GLY A N 1
ATOM 1098 C CA . GLY A 1 135 ? -18.293 -8.503 -3.810 1.00 89.38 135 GLY A CA 1
ATOM 1099 C C . GLY A 1 135 ? -18.078 -9.560 -4.902 1.00 89.38 135 GLY A C 1
ATOM 1100 O O . GLY A 1 135 ? -19.007 -10.297 -5.236 1.00 89.38 135 GLY A O 1
ATOM 1101 N N . PRO A 1 136 ? -16.874 -9.637 -5.495 1.00 93.00 136 PRO A N 1
ATOM 1102 C CA . PRO A 1 136 ? -16.611 -10.566 -6.583 1.00 93.00 136 PRO A CA 1
ATOM 1103 C C . PRO A 1 136 ? -16.639 -12.021 -6.097 1.00 93.00 136 PRO A C 1
ATOM 1105 O O . PRO A 1 136 ? -16.323 -12.332 -4.941 1.00 93.00 136 PRO A O 1
ATOM 1108 N N . VAL A 1 137 ? -17.011 -12.914 -7.016 1.00 93.19 137 VAL A N 1
ATOM 1109 C CA . VAL A 1 137 ? -16.978 -14.369 -6.795 1.00 93.19 137 VAL A CA 1
ATOM 1110 C C . VAL A 1 137 ? -15.537 -14.867 -6.716 1.00 93.19 137 VAL A C 1
ATOM 1112 O O . VAL A 1 137 ? -15.239 -15.736 -5.907 1.00 93.19 137 VAL A O 1
ATOM 1115 N N . VAL A 1 138 ? -14.642 -14.283 -7.515 1.00 96.44 138 VAL A N 1
ATOM 1116 C CA . VAL A 1 138 ? -13.210 -14.587 -7.514 1.00 96.44 138 VAL A CA 1
ATOM 1117 C C . VAL A 1 138 ? -12.444 -13.293 -7.297 1.00 96.44 138 VAL A C 1
ATOM 1119 O O . VAL A 1 138 ? -12.593 -12.334 -8.056 1.00 96.44 138 VAL A O 1
ATOM 1122 N N . TYR A 1 139 ? -11.631 -13.259 -6.253 1.00 97.06 139 TYR A N 1
ATOM 1123 C CA . TYR A 1 139 ? -10.676 -12.193 -6.025 1.00 97.06 139 TYR A CA 1
ATOM 1124 C C . TYR A 1 139 ? -9.426 -12.392 -6.876 1.00 97.06 139 TYR A C 1
ATOM 1126 O O . TYR A 1 139 ? -8.887 -13.495 -6.970 1.00 97.06 139 TYR A O 1
ATOM 1134 N N . SER A 1 140 ? -8.933 -11.292 -7.442 1.00 95.81 140 SER A N 1
ATOM 1135 C CA . SER A 1 140 ? -7.539 -11.207 -7.862 1.00 95.81 140 SER A CA 1
ATOM 1136 C C . SER A 1 140 ? -6.634 -10.987 -6.648 1.00 95.81 140 SER A C 1
ATOM 1138 O O . SER A 1 140 ? -7.085 -10.528 -5.595 1.00 95.81 140 SER A O 1
ATOM 1140 N N . GLU A 1 141 ? -5.342 -11.251 -6.824 1.00 95.31 141 GLU A N 1
ATOM 1141 C CA . GLU A 1 141 ? -4.311 -11.019 -5.810 1.00 95.31 141 GLU A CA 1
ATOM 1142 C C . GLU A 1 141 ? -4.325 -9.585 -5.263 1.00 95.31 141 GLU A C 1
ATOM 1144 O O . GLU A 1 141 ? -4.357 -9.387 -4.048 1.00 95.31 141 GLU A O 1
ATOM 1149 N N . GLN A 1 142 ? -4.392 -8.582 -6.148 1.00 95.50 142 GLN A N 1
ATOM 1150 C CA . GLN A 1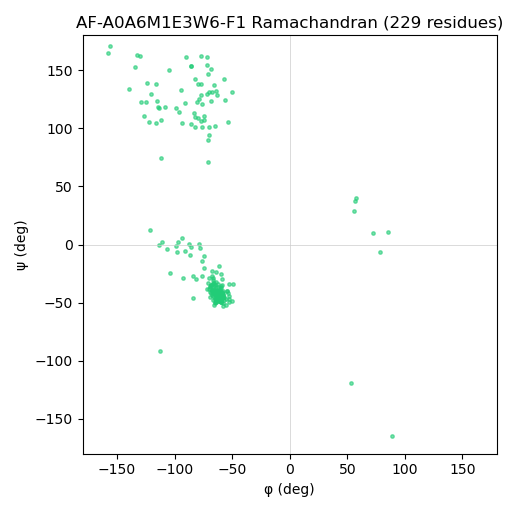 142 ? -4.452 -7.176 -5.741 1.00 95.50 142 GLN A CA 1
ATOM 1151 C C . GLN A 1 142 ? -5.702 -6.871 -4.912 1.00 95.50 142 GLN A C 1
ATOM 1153 O O . GLN A 1 142 ? -5.588 -6.232 -3.871 1.00 95.50 142 GLN A O 1
ATOM 1158 N N . ILE A 1 143 ? -6.888 -7.324 -5.342 1.00 95.94 143 ILE A N 1
ATOM 1159 C CA . ILE A 1 143 ? -8.138 -7.010 -4.633 1.00 95.94 143 ILE A CA 1
ATOM 1160 C C . ILE A 1 143 ? -8.146 -7.670 -3.253 1.00 95.94 143 ILE A C 1
ATOM 1162 O O . ILE A 1 143 ? -8.553 -7.047 -2.273 1.00 95.94 143 ILE A O 1
ATOM 1166 N N . PHE A 1 144 ? -7.685 -8.918 -3.160 1.00 97.25 144 PHE A N 1
ATOM 1167 C CA . PHE A 1 144 ? -7.617 -9.622 -1.885 1.00 97.25 144 PHE A CA 1
ATOM 1168 C C . PHE A 1 144 ? -6.627 -8.971 -0.924 1.00 97.25 144 PHE A C 1
ATOM 1170 O O . PHE A 1 144 ? -6.980 -8.727 0.233 1.00 97.25 144 PHE A O 1
ATOM 1177 N N . PHE A 1 145 ? -5.424 -8.640 -1.407 1.00 97.62 145 PHE A N 1
ATOM 1178 C CA . PHE A 1 145 ? -4.436 -7.915 -0.616 1.00 97.62 145 PHE A CA 1
ATOM 1179 C C . PHE A 1 145 ? -4.998 -6.577 -0.129 1.00 97.62 145 PHE A C 1
ATOM 1181 O O . PHE A 1 145 ? -5.021 -6.345 1.077 1.00 97.62 145 PHE A O 1
ATOM 1188 N N . ASP A 1 146 ? -5.525 -5.743 -1.032 1.00 97.06 146 ASP A N 1
ATOM 1189 C CA . ASP A 1 146 ? -6.069 -4.423 -0.692 1.00 97.06 146 ASP A CA 1
ATOM 1190 C C . ASP A 1 146 ? -7.195 -4.537 0.342 1.00 97.06 146 ASP A C 1
ATOM 1192 O O . ASP A 1 146 ? -7.234 -3.761 1.296 1.00 97.06 146 ASP A O 1
ATOM 1196 N N . TYR A 1 147 ? -8.082 -5.526 0.211 1.00 96.38 147 TYR A N 1
ATOM 1197 C CA . TYR A 1 147 ? -9.166 -5.748 1.165 1.00 96.38 147 TYR A CA 1
ATOM 1198 C C . TYR A 1 147 ? -8.652 -6.162 2.549 1.00 96.38 147 TYR A C 1
ATOM 1200 O O . TYR A 1 147 ? -9.027 -5.553 3.555 1.00 96.38 147 TYR A O 1
ATOM 1208 N N . LYS A 1 148 ? -7.797 -7.191 2.630 1.00 97.56 148 LYS A N 1
ATOM 1209 C CA . LYS A 1 148 ? -7.263 -7.676 3.915 1.00 97.56 148 LYS A CA 1
ATOM 1210 C C . LYS A 1 148 ? -6.421 -6.600 4.592 1.00 97.56 148 LYS A C 1
ATOM 1212 O O . LYS A 1 148 ? -6.616 -6.324 5.774 1.00 97.56 148 LYS A O 1
ATOM 1217 N N . PHE A 1 149 ? -5.539 -5.963 3.830 1.00 98.19 149 PHE A N 1
ATOM 1218 C CA . PHE A 1 149 ? -4.622 -4.945 4.321 1.00 98.19 149 PHE A CA 1
ATOM 1219 C C . PHE A 1 149 ? -5.353 -3.682 4.778 1.00 98.19 149 PHE A C 1
ATOM 1221 O O . PHE A 1 149 ? -5.149 -3.240 5.907 1.00 98.19 149 PHE A O 1
ATOM 1228 N N . SER A 1 150 ? -6.284 -3.146 3.981 1.00 97.62 150 SER A N 1
ATOM 1229 C CA . SER A 1 150 ? -7.032 -1.937 4.364 1.00 97.62 150 SER A CA 1
ATOM 1230 C C . SER A 1 150 ? -7.864 -2.147 5.630 1.00 97.62 150 SER A C 1
ATOM 1232 O O . SER A 1 150 ? -7.895 -1.274 6.497 1.00 97.62 150 SER A O 1
ATOM 1234 N N . ASN A 1 151 ? -8.498 -3.315 5.781 1.00 97.44 151 ASN A N 1
ATOM 1235 C CA . ASN A 1 151 ? -9.249 -3.635 6.997 1.00 97.44 151 ASN A CA 1
ATOM 1236 C C . ASN A 1 151 ? -8.335 -3.757 8.220 1.00 97.44 151 ASN A C 1
ATOM 1238 O O . ASN A 1 151 ? -8.658 -3.220 9.280 1.00 97.44 151 ASN A O 1
ATOM 1242 N N . ALA A 1 152 ? -7.178 -4.404 8.073 1.00 98.31 152 ALA A N 1
ATOM 1243 C CA . ALA A 1 152 ? -6.194 -4.505 9.145 1.00 98.31 152 ALA A CA 1
ATOM 1244 C C . ALA A 1 152 ? -5.690 -3.113 9.574 1.00 98.31 152 ALA A C 1
ATOM 1246 O O . ALA A 1 152 ? -5.611 -2.824 10.768 1.00 98.31 152 ALA A O 1
ATOM 1247 N N . LEU A 1 153 ? -5.449 -2.207 8.618 1.00 98.19 153 LEU A N 1
ATOM 1248 C CA . LEU A 1 153 ? -5.053 -0.823 8.894 1.00 98.19 153 LEU A CA 1
ATOM 1249 C C . LEU A 1 153 ? -6.130 -0.007 9.620 1.00 98.19 153 LEU A C 1
ATOM 1251 O O . LEU A 1 153 ? -5.791 0.839 10.447 1.00 98.19 153 LEU A O 1
ATOM 1255 N N . ILE A 1 154 ? -7.416 -0.237 9.344 1.00 97.06 154 ILE A N 1
ATOM 1256 C CA . ILE A 1 154 ? -8.507 0.403 10.100 1.00 97.06 154 ILE A CA 1
ATOM 1257 C C . ILE A 1 154 ? -8.427 -0.008 11.573 1.00 97.06 154 ILE A C 1
ATOM 1259 O O . ILE A 1 154 ? -8.446 0.851 12.455 1.00 97.06 154 ILE A O 1
ATOM 1263 N N . VAL A 1 155 ? -8.282 -1.309 11.842 1.00 97.62 155 VAL A N 1
ATOM 1264 C CA . VAL A 1 155 ? -8.175 -1.825 13.215 1.00 97.62 155 VAL A CA 1
ATOM 1265 C C . VAL A 1 155 ? -6.906 -1.313 13.898 1.00 97.62 155 VAL A C 1
ATOM 1267 O O . VAL A 1 155 ? -6.970 -0.896 15.052 1.00 97.62 155 VAL A O 1
ATOM 1270 N N . LEU A 1 156 ? -5.781 -1.257 13.180 1.00 97.75 156 LEU A N 1
ATOM 1271 C CA . LEU A 1 156 ? -4.518 -0.726 13.694 1.00 97.75 156 LEU A CA 1
ATOM 1272 C C . LEU A 1 156 ? -4.641 0.733 14.124 1.00 97.75 156 LEU A C 1
ATOM 1274 O O . LEU A 1 156 ? -4.243 1.095 15.224 1.00 97.75 156 LEU A O 1
ATOM 1278 N N . LYS A 1 157 ? -5.198 1.598 13.277 1.00 97.31 157 LYS A N 1
ATOM 1279 C CA . LYS A 1 157 ? -5.336 3.022 13.617 1.00 97.31 157 LYS A CA 1
ATOM 1280 C C . LYS A 1 157 ? -6.185 3.221 14.874 1.00 97.31 157 LYS A C 1
ATOM 1282 O O . LYS A 1 157 ? -5.837 4.048 15.714 1.00 97.31 157 LYS A O 1
ATOM 1287 N N . ASN A 1 158 ? -7.225 2.405 15.041 1.00 94.25 158 ASN A N 1
ATOM 1288 C CA . ASN A 1 158 ? -8.032 2.391 16.258 1.00 94.25 158 ASN A CA 1
ATOM 1289 C C . ASN A 1 158 ? -7.249 1.874 17.476 1.00 94.25 158 ASN A C 1
ATOM 1291 O O . ASN A 1 158 ? -7.392 2.443 18.553 1.00 94.25 158 ASN A O 1
ATOM 1295 N N . SER A 1 159 ? -6.404 0.844 17.330 1.00 94.75 159 SER A N 1
ATOM 1296 C CA . SER A 1 159 ? -5.592 0.319 18.443 1.00 94.75 159 SER A CA 1
ATOM 1297 C C . SER A 1 159 ? -4.474 1.271 18.875 1.00 94.75 159 SER A C 1
ATOM 1299 O O . SER A 1 159 ? -4.071 1.275 20.038 1.00 94.75 159 SER A O 1
ATOM 1301 N N . LEU A 1 160 ? -3.970 2.095 17.953 1.00 95.25 160 LEU A N 1
ATOM 1302 C CA . LEU A 1 160 ? -2.954 3.105 18.243 1.00 95.25 160 LEU A CA 1
ATOM 1303 C C . LEU A 1 160 ? -3.539 4.329 18.964 1.00 95.25 160 LEU A C 1
ATOM 1305 O O . LEU A 1 160 ? -2.806 4.996 19.700 1.00 95.25 160 LEU A O 1
ATOM 1309 N N . ALA A 1 161 ? -4.826 4.630 18.772 1.00 94.19 161 ALA A N 1
ATOM 1310 C CA . ALA A 1 161 ? -5.506 5.754 19.410 1.00 94.19 161 ALA A CA 1
ATOM 1311 C C . ALA A 1 161 ? -5.551 5.597 20.940 1.00 94.19 161 ALA A C 1
ATOM 1313 O O . ALA A 1 161 ? -5.940 4.560 21.468 1.00 94.19 161 ALA A O 1
ATOM 1314 N N . GLY A 1 162 ? -5.126 6.632 21.665 1.00 86.94 162 GLY A N 1
ATOM 1315 C CA . GLY A 1 162 ? -5.001 6.613 23.127 1.00 86.94 162 GLY A CA 1
ATOM 1316 C C . GLY A 1 162 ? -3.757 5.886 23.654 1.00 86.94 162 GLY A C 1
ATOM 1317 O O . GLY A 1 162 ? -3.486 5.961 24.848 1.00 86.94 162 GLY A O 1
ATOM 1318 N N . ASN A 1 163 ? -2.985 5.227 22.784 1.00 89.06 163 ASN A N 1
ATOM 1319 C CA . ASN A 1 163 ? -1.715 4.586 23.121 1.00 89.06 163 ASN A CA 1
ATOM 1320 C C . ASN A 1 163 ? -0.551 5.314 22.426 1.00 89.06 163 ASN A C 1
ATOM 1322 O O . ASN A 1 163 ? -0.053 6.316 22.936 1.00 89.06 163 ASN A O 1
ATOM 1326 N N . LYS A 1 164 ? -0.154 4.876 21.222 1.00 91.56 164 LYS A N 1
ATOM 1327 C CA . LYS A 1 164 ? 0.922 5.525 20.449 1.00 91.56 164 LYS A CA 1
ATOM 1328 C C . LYS A 1 164 ? 0.480 6.849 19.807 1.00 91.56 164 LYS A C 1
ATOM 1330 O O . LYS A 1 164 ? 1.325 7.669 19.457 1.00 91.56 164 LYS A O 1
ATOM 1335 N N . ILE A 1 165 ? -0.826 7.060 19.638 1.00 94.38 165 ILE A N 1
ATOM 1336 C CA . ILE A 1 165 ? -1.426 8.299 19.131 1.00 94.38 165 ILE A CA 1
ATOM 1337 C C . ILE A 1 165 ? -2.196 8.951 20.286 1.00 94.38 165 ILE A C 1
ATOM 1339 O O . ILE A 1 165 ? -3.254 8.442 20.659 1.00 94.38 165 ILE A O 1
ATOM 1343 N N . PRO A 1 166 ? -1.705 10.058 20.870 1.00 94.19 166 PRO A N 1
ATOM 1344 C CA . PRO A 1 166 ? -2.412 10.730 21.954 1.00 94.19 166 PRO A CA 1
ATOM 1345 C C . PRO A 1 166 ? -3.713 11.343 21.432 1.00 94.19 166 PRO A C 1
ATOM 1347 O O . PRO A 1 166 ? -3.704 12.052 20.433 1.00 94.19 166 PRO A O 1
ATOM 1350 N N . VAL A 1 167 ? -4.830 11.097 22.118 1.00 95.25 167 VAL A N 1
ATOM 1351 C CA . VAL A 1 167 ? -6.145 11.648 21.758 1.00 95.25 167 VAL A CA 1
ATOM 1352 C C . VAL A 1 167 ? -6.762 12.302 22.989 1.00 95.25 167 VAL A C 1
ATOM 1354 O O . VAL A 1 167 ? -6.919 11.661 24.023 1.00 95.25 167 VAL A O 1
ATOM 1357 N N . ASN A 1 168 ? -7.095 13.589 22.884 1.00 95.62 168 ASN A N 1
ATOM 1358 C CA . ASN A 1 168 ? -7.858 14.340 23.881 1.00 95.62 168 ASN A CA 1
ATOM 1359 C C . ASN A 1 168 ? -8.516 15.568 23.235 1.00 95.62 168 ASN A C 1
ATOM 1361 O O . ASN A 1 168 ? -8.123 15.982 22.144 1.00 95.62 168 ASN A O 1
ATOM 1365 N N . ASP A 1 169 ? -9.488 16.170 23.920 1.00 95.88 169 ASP A N 1
ATOM 1366 C CA . ASP A 1 169 ? -10.303 17.261 23.370 1.00 95.88 169 ASP A CA 1
ATOM 1367 C C . ASP A 1 169 ? -9.483 18.487 22.954 1.00 95.88 169 ASP A C 1
ATOM 1369 O O . ASP A 1 169 ? -9.781 19.083 21.925 1.00 95.88 169 ASP A O 1
ATOM 1373 N N . SER A 1 170 ? -8.408 18.821 23.677 1.00 96.69 170 SER A N 1
ATOM 1374 C CA . SER A 1 170 ? -7.525 19.938 23.312 1.00 96.69 170 SER A CA 1
ATOM 1375 C C . SER A 1 170 ? -6.848 19.702 21.955 1.00 96.69 170 SER A C 1
ATOM 1377 O O . SER A 1 170 ? -6.894 20.556 21.071 1.00 96.69 170 SER A O 1
ATOM 1379 N N . LEU A 1 171 ? -6.302 18.501 21.736 1.00 97.25 171 LEU A N 1
ATOM 1380 C CA . LEU A 1 171 ? -5.697 18.122 20.454 1.00 97.25 171 LEU A CA 1
ATOM 1381 C C . LEU A 1 171 ? -6.728 18.088 19.319 1.00 97.25 171 LEU A C 1
ATOM 1383 O O . LEU A 1 171 ? -6.429 18.506 18.198 1.00 97.25 171 LEU A O 1
ATOM 1387 N N . LEU A 1 172 ? -7.938 17.605 19.605 1.00 97.44 172 LEU A N 1
ATOM 1388 C CA . LEU A 1 172 ? -9.012 17.537 18.618 1.00 97.44 172 LEU A CA 1
ATOM 1389 C C . LEU A 1 172 ? -9.542 18.928 18.242 1.00 97.44 172 LEU A C 1
ATOM 1391 O O . LEU A 1 172 ? -9.852 19.143 17.074 1.00 97.44 172 LEU A O 1
ATOM 1395 N N . LEU A 1 173 ? -9.607 19.874 19.183 1.00 97.06 173 LEU A N 1
ATOM 1396 C CA . LEU A 1 173 ? -9.980 21.267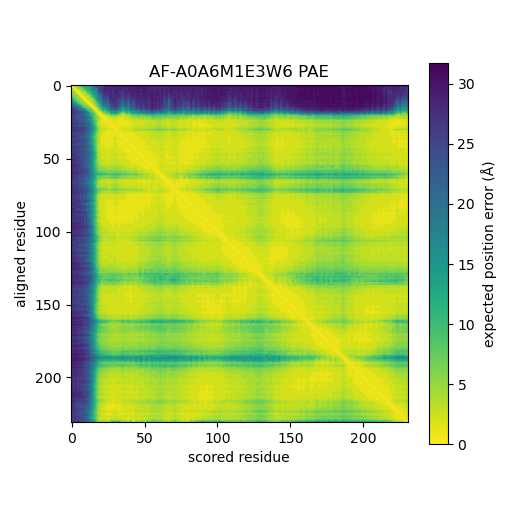 18.914 1.00 97.06 173 LEU A CA 1
ATOM 1397 C C . LEU A 1 173 ? -8.946 21.962 18.022 1.00 97.06 173 LEU A C 1
ATOM 1399 O O . LEU A 1 173 ? -9.318 22.542 17.007 1.00 97.06 173 LEU A O 1
ATOM 1403 N N . VAL A 1 174 ? -7.649 21.804 18.311 1.00 97.25 174 VAL A N 1
ATOM 1404 C CA . VAL A 1 174 ? -6.571 22.337 17.451 1.00 97.25 174 VAL A CA 1
ATOM 1405 C C . VAL A 1 174 ? -6.661 21.771 16.030 1.00 97.25 174 VAL A C 1
ATOM 1407 O O . VAL A 1 174 ? -6.509 22.491 15.038 1.00 97.25 174 VAL A O 1
ATOM 1410 N N . HIS A 1 175 ? -6.925 20.468 15.905 1.00 97.12 175 HIS A N 1
ATOM 1411 C CA . HIS A 1 175 ? -7.124 19.842 14.598 1.00 97.12 175 HIS A CA 1
ATOM 1412 C C . HIS A 1 175 ? -8.388 20.351 13.904 1.00 97.12 175 HIS A C 1
ATOM 1414 O O . HIS A 1 175 ? -8.367 20.593 12.702 1.00 97.12 175 HIS A O 1
ATOM 1420 N N . PHE A 1 176 ? -9.476 20.563 14.641 1.00 96.81 176 PHE A N 1
ATOM 1421 C CA . PHE A 1 176 ? -10.713 21.115 14.099 1.00 96.81 176 PHE A CA 1
ATOM 1422 C C . PHE A 1 176 ? -10.529 22.530 13.542 1.00 96.81 176 PHE A C 1
ATOM 1424 O O . PHE A 1 176 ? -10.977 22.802 12.427 1.00 96.81 176 PHE A O 1
ATOM 1431 N N . ASP A 1 177 ? -9.806 23.394 14.254 1.00 95.88 177 ASP A N 1
ATOM 1432 C CA . ASP A 1 177 ? -9.459 24.738 13.778 1.00 95.88 177 ASP A CA 1
ATOM 1433 C C . ASP A 1 177 ? -8.593 24.681 12.516 1.00 95.88 177 ASP A C 1
ATOM 1435 O O . ASP A 1 177 ? -8.785 25.463 11.584 1.00 95.88 177 ASP A O 1
ATOM 1439 N N . THR A 1 178 ? -7.696 23.695 12.439 1.00 95.81 178 THR A N 1
ATOM 1440 C CA . THR A 1 178 ? -6.904 23.428 11.231 1.00 95.81 178 THR A CA 1
ATOM 1441 C C . THR A 1 178 ? -7.793 22.999 10.058 1.00 95.81 178 THR A C 1
ATOM 1443 O O . THR A 1 178 ? -7.636 23.491 8.947 1.00 95.81 178 THR A O 1
ATOM 1446 N N . LEU A 1 179 ? -8.778 22.125 10.284 1.00 95.12 179 LEU A N 1
ATOM 1447 C CA . LEU A 1 179 ? -9.731 21.732 9.240 1.00 95.12 179 LEU A CA 1
ATOM 1448 C C . LEU A 1 179 ? -10.593 22.914 8.767 1.00 95.12 179 LEU A C 1
ATOM 1450 O O . LEU A 1 179 ? -10.958 22.965 7.592 1.00 95.12 179 LEU A O 1
ATOM 1454 N N . LYS A 1 180 ? -10.913 23.868 9.651 1.00 94.19 180 LYS A N 1
ATOM 1455 C CA . LYS A 1 180 ? -11.598 25.110 9.265 1.00 94.19 180 LYS A CA 1
ATOM 1456 C C . LYS 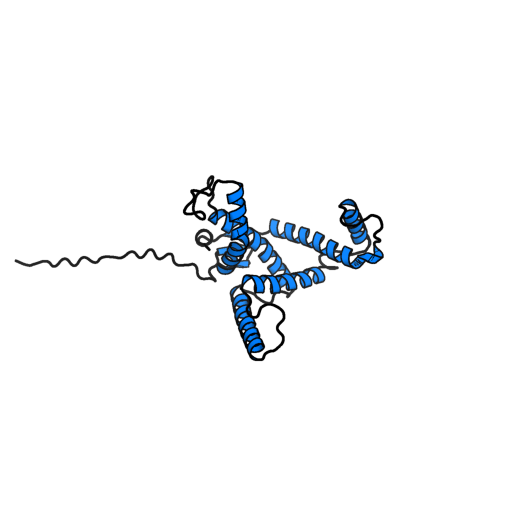A 1 180 ? -10.704 26.019 8.428 1.00 94.19 180 LYS A C 1
ATOM 1458 O O . LYS A 1 180 ? -11.153 26.521 7.401 1.00 94.19 180 LYS A O 1
ATOM 1463 N N . SER A 1 181 ? -9.448 26.213 8.828 1.00 94.31 181 SER A N 1
ATOM 1464 C CA . SER A 1 181 ? -8.510 27.064 8.082 1.00 94.31 181 SER A CA 1
ATOM 1465 C C . SER A 1 181 ? -8.146 26.487 6.711 1.00 94.31 181 SER A C 1
ATOM 1467 O O . SER A 1 181 ? -7.956 27.241 5.761 1.00 94.31 181 SER A O 1
ATOM 1469 N N . GLU A 1 182 ? -8.131 25.159 6.579 1.00 94.38 182 GLU A N 1
ATOM 1470 C CA . GLU A 1 182 ? -7.954 24.441 5.309 1.00 94.38 182 GLU A CA 1
ATOM 1471 C C . GLU A 1 182 ? -9.233 24.412 4.443 1.00 94.38 182 GLU A C 1
ATOM 1473 O O . GLU A 1 182 ? -9.214 23.879 3.335 1.00 94.38 182 GLU A O 1
ATOM 1478 N N . GLY A 1 183 ? -10.357 24.954 4.929 1.00 92.44 183 GLY A N 1
ATOM 1479 C CA . GLY A 1 183 ? -11.636 24.971 4.211 1.00 92.44 183 GLY A CA 1
ATOM 1480 C C . GLY A 1 183 ? -12.344 23.613 4.128 1.00 92.44 183 GLY A C 1
ATOM 1481 O O . GLY A 1 183 ? -13.334 23.480 3.412 1.00 92.44 183 GLY A O 1
ATOM 1482 N N . VAL A 1 184 ? -11.871 22.600 4.864 1.00 90.38 184 VAL A N 1
ATOM 1483 C CA . VAL A 1 184 ? -12.508 21.273 4.950 1.00 90.38 184 VAL A CA 1
ATOM 1484 C C . VAL A 1 184 ? -13.824 21.359 5.722 1.00 90.38 184 VAL A C 1
ATOM 1486 O O . VAL A 1 184 ? -14.809 20.703 5.376 1.00 90.38 184 VAL A O 1
ATOM 1489 N N . TYR A 1 185 ? -13.850 22.184 6.768 1.00 89.81 185 TYR A N 1
ATOM 1490 C CA . TYR A 1 185 ? -15.061 22.509 7.504 1.00 89.81 185 TYR A CA 1
ATOM 1491 C C . TYR A 1 185 ? -15.404 23.984 7.385 1.00 89.81 185 TYR A C 1
ATOM 1493 O O . TYR A 1 185 ? -14.555 24.862 7.489 1.00 89.81 185 TYR A O 1
ATOM 1501 N N . SER A 1 186 ? -16.691 24.240 7.206 1.00 87.75 186 SER A N 1
ATOM 1502 C CA . SER A 1 186 ? -17.256 25.575 7.204 1.00 87.75 186 SER A CA 1
ATOM 1503 C C . SER A 1 186 ? -17.287 26.184 8.612 1.00 87.75 186 SER A C 1
ATOM 1505 O O . SER A 1 186 ? -17.176 25.483 9.628 1.00 87.75 186 SER A O 1
ATOM 1507 N N . ALA A 1 187 ? -17.420 27.510 8.681 1.00 79.38 187 ALA A N 1
ATOM 1508 C CA . ALA A 1 187 ? -17.326 28.260 9.932 1.00 79.38 187 ALA A CA 1
ATOM 1509 C C . ALA A 1 187 ? -18.424 27.873 10.939 1.00 79.38 187 ALA A C 1
ATOM 1511 O O . ALA A 1 187 ? -18.152 27.813 12.141 1.00 79.38 187 ALA A O 1
ATOM 1512 N N . GLU A 1 188 ? -19.621 27.544 10.449 1.00 85.06 188 GLU A N 1
ATOM 1513 C CA . GLU A 1 188 ? -20.806 27.179 11.231 1.00 85.06 188 GLU A CA 1
ATOM 1514 C C . GLU A 1 188 ? -20.771 25.763 11.816 1.00 85.06 188 GLU A C 1
ATOM 1516 O O . GLU A 1 188 ? -21.558 25.447 12.711 1.00 85.06 188 GLU A O 1
ATOM 1521 N N . LYS A 1 189 ? -19.864 24.892 11.354 1.00 88.06 189 LYS A N 1
ATOM 1522 C CA . LYS A 1 189 ? -19.715 23.561 11.954 1.00 88.06 189 LYS A CA 1
ATOM 1523 C C . LYS A 1 189 ? -19.212 23.689 13.390 1.00 88.06 189 LYS A C 1
ATOM 1525 O O . LYS A 1 189 ? -18.288 24.455 13.682 1.00 88.06 189 LYS A O 1
ATOM 1530 N N . THR A 1 190 ? -19.794 22.890 14.280 1.00 90.50 190 THR A N 1
ATOM 1531 C CA . THR A 1 190 ? -19.426 22.823 15.697 1.00 90.50 190 THR A CA 1
ATOM 1532 C C . THR A 1 190 ? -18.623 21.563 15.992 1.00 90.50 190 THR A C 1
ATOM 1534 O O . THR A 1 190 ? -18.790 20.534 15.337 1.00 90.50 190 THR A O 1
ATOM 1537 N N . PHE A 1 191 ? -17.746 21.654 16.989 1.00 92.62 191 PHE A N 1
ATOM 1538 C CA . PHE A 1 191 ? -16.891 20.548 17.404 1.00 92.62 191 PHE A CA 1
ATOM 1539 C C . PHE A 1 191 ? -17.710 19.326 17.847 1.00 92.62 191 PHE A C 1
ATOM 1541 O O . PHE A 1 191 ? -17.487 18.225 17.349 1.00 92.62 191 PHE A O 1
ATOM 1548 N N . ASP A 1 192 ? -18.713 19.526 18.706 1.00 93.25 192 ASP A N 1
ATOM 1549 C CA . ASP A 1 192 ? -19.477 18.430 19.317 1.00 93.25 192 ASP A CA 1
ATOM 1550 C C . ASP A 1 192 ? -20.225 17.569 18.291 1.00 93.25 192 ASP A C 1
ATOM 1552 O O . ASP A 1 192 ? -20.191 16.340 18.367 1.00 93.25 192 ASP A O 1
ATOM 1556 N N . ASN A 1 193 ? -20.822 18.196 17.272 1.00 90.38 193 ASN A N 1
ATOM 1557 C CA . ASN A 1 193 ? -21.580 17.492 16.231 1.00 90.38 193 ASN A CA 1
ATOM 1558 C C . ASN A 1 193 ? -20.696 16.617 15.329 1.00 90.38 193 ASN A C 1
ATOM 1560 O O . ASN A 1 193 ? -21.194 15.684 14.699 1.00 90.38 193 ASN A O 1
ATOM 1564 N N . PHE A 1 194 ? -19.398 16.921 15.250 1.00 92.69 194 PHE A N 1
ATOM 1565 C CA . PHE A 1 194 ? -18.449 16.260 14.352 1.00 92.69 194 PHE A CA 1
ATOM 1566 C C . PHE A 1 194 ? -17.277 15.612 15.093 1.00 92.69 194 PHE A C 1
ATOM 1568 O O . PHE A 1 194 ? -16.295 15.214 14.464 1.00 92.69 194 PHE A O 1
ATOM 1575 N N . LYS A 1 195 ? -17.361 15.477 16.424 1.00 94.50 195 LYS A N 1
ATOM 1576 C CA . LYS A 1 195 ? -16.242 15.038 17.269 1.00 94.50 195 LYS A CA 1
ATOM 1577 C C . LYS A 1 195 ? -15.642 13.709 16.807 1.00 94.50 195 LYS A C 1
ATOM 1579 O O . LYS A 1 195 ? -14.423 13.577 16.766 1.00 94.50 195 LYS A O 1
ATOM 1584 N N . ARG A 1 196 ? -16.477 12.748 16.387 1.00 93.62 196 ARG A N 1
ATOM 1585 C CA . ARG A 1 196 ? -16.012 11.454 15.856 1.00 93.62 196 ARG A CA 1
ATOM 1586 C C . ARG A 1 196 ? -15.233 11.616 14.549 1.00 93.62 196 ARG A C 1
ATOM 1588 O O . ARG A 1 196 ? -14.121 11.124 14.454 1.00 93.62 196 ARG A O 1
ATOM 1595 N N . GLN A 1 197 ? -15.768 12.344 13.572 1.00 94.50 197 GLN A N 1
ATOM 1596 C CA . GLN A 1 197 ? -15.114 12.551 12.274 1.00 94.50 197 GLN A CA 1
ATOM 1597 C C . GLN A 1 197 ? -13.823 13.368 12.413 1.00 94.50 197 GLN A C 1
ATOM 1599 O O . GLN A 1 197 ? -12.843 13.120 11.713 1.00 94.50 197 GLN A O 1
ATOM 1604 N N . ILE A 1 198 ? -13.813 14.340 13.331 1.00 96.25 198 ILE A N 1
ATOM 1605 C CA . ILE A 1 198 ? -12.619 15.107 13.701 1.00 96.25 198 ILE A CA 1
ATOM 1606 C C . ILE A 1 198 ? -11.568 14.167 14.291 1.00 96.25 198 ILE A C 1
ATOM 1608 O O . ILE A 1 198 ? -10.412 14.233 13.885 1.00 96.25 198 ILE A O 1
ATOM 1612 N N . MET A 1 199 ? -11.968 13.272 15.199 1.00 96.38 199 MET A N 1
ATOM 1613 C CA . MET A 1 199 ? -11.081 12.271 15.789 1.00 96.38 199 MET A CA 1
ATOM 1614 C C . MET A 1 199 ? -10.521 11.304 14.741 1.00 96.38 199 MET A C 1
ATOM 1616 O O . MET A 1 199 ? -9.308 11.121 14.700 1.00 96.38 199 MET A O 1
ATOM 1620 N N . ASP A 1 200 ? -11.351 10.756 13.853 1.00 95.44 200 ASP A N 1
ATOM 1621 C CA . ASP A 1 200 ? -10.906 9.841 12.793 1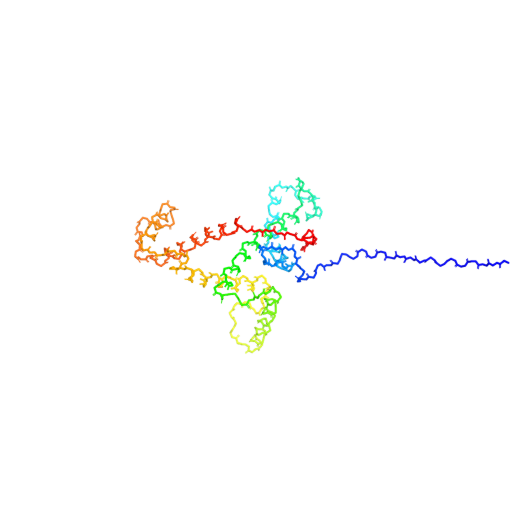.00 95.44 200 ASP A CA 1
ATOM 1622 C C . ASP A 1 200 ? -9.903 10.533 11.851 1.00 95.44 200 ASP A C 1
ATOM 1624 O O . ASP A 1 200 ? -8.823 10.011 11.569 1.00 95.44 200 ASP A O 1
ATOM 1628 N N . SER A 1 201 ? -10.208 11.766 11.432 1.00 96.38 201 SER A N 1
ATOM 1629 C CA . SER A 1 201 ? -9.314 12.592 10.609 1.00 96.38 201 SER A CA 1
ATOM 1630 C C . SER A 1 201 ? -8.003 12.933 11.326 1.00 96.38 201 SER A C 1
ATOM 1632 O O . SER A 1 201 ? -6.930 12.936 10.712 1.00 96.38 201 SER A O 1
ATOM 1634 N N . TYR A 1 202 ? -8.074 13.223 12.625 1.00 97.44 202 TYR A N 1
ATOM 1635 C CA . TYR A 1 202 ? -6.908 13.500 13.455 1.00 97.44 202 TYR A CA 1
ATOM 1636 C C . TYR A 1 202 ? -6.002 12.271 13.556 1.00 97.44 202 TYR A C 1
ATOM 1638 O O . TYR A 1 202 ? -4.800 12.379 13.296 1.00 97.44 202 TYR A O 1
ATOM 1646 N N . ILE A 1 203 ? -6.576 11.103 13.868 1.00 97.69 203 ILE A N 1
ATOM 1647 C CA . ILE A 1 203 ? -5.861 9.823 13.937 1.00 97.69 203 ILE A CA 1
ATOM 1648 C C . ILE A 1 203 ? -5.182 9.542 12.598 1.00 97.69 203 ILE A C 1
ATOM 1650 O O . ILE A 1 203 ? -3.981 9.280 12.580 1.00 97.69 203 ILE A O 1
ATOM 1654 N N . ASP A 1 204 ? -5.891 9.688 11.478 1.00 96.81 204 ASP A N 1
ATOM 1655 C CA . ASP A 1 204 ? -5.323 9.509 10.139 1.00 96.81 204 ASP A CA 1
ATOM 1656 C C . ASP A 1 204 ? -4.141 10.451 9.874 1.00 96.81 204 ASP A C 1
ATOM 1658 O O . ASP A 1 204 ? -3.111 10.032 9.338 1.00 96.81 204 ASP A O 1
ATOM 1662 N N . ARG A 1 205 ? -4.251 11.726 10.267 1.00 96.44 205 ARG A N 1
ATOM 1663 C CA . ARG A 1 205 ? -3.182 12.720 10.082 1.00 96.44 205 ARG A CA 1
ATOM 1664 C C . ARG A 1 205 ? -1.956 12.400 10.940 1.00 96.44 205 ARG A C 1
ATOM 1666 O O . ARG A 1 205 ? -0.830 12.493 10.450 1.00 96.44 205 ARG A O 1
ATOM 1673 N N . VAL A 1 206 ? -2.145 12.036 12.209 1.00 97.56 206 VAL A N 1
ATOM 1674 C CA . VAL A 1 206 ? -1.038 11.664 13.106 1.00 97.56 206 VAL A CA 1
ATOM 1675 C C . VAL A 1 206 ? -0.394 10.358 12.650 1.00 97.56 206 VAL A C 1
ATOM 1677 O O . VAL A 1 206 ? 0.832 10.293 12.572 1.00 97.56 206 VAL A O 1
ATOM 1680 N N . TYR A 1 207 ? -1.197 9.360 12.278 1.00 97.69 207 TYR A N 1
ATOM 1681 C CA . TYR A 1 207 ? -0.726 8.081 11.755 1.00 97.69 207 TYR A CA 1
ATOM 1682 C C . TYR A 1 207 ? 0.139 8.262 10.504 1.00 97.69 207 TYR A C 1
ATOM 1684 O O . TYR A 1 207 ? 1.232 7.711 10.444 1.00 97.69 207 TYR A O 1
ATOM 1692 N N . LYS A 1 208 ? -0.277 9.102 9.545 1.00 97.56 208 LYS A N 1
ATOM 1693 C CA . LYS A 1 208 ? 0.537 9.417 8.355 1.00 97.56 208 LYS A CA 1
ATOM 1694 C C . LYS A 1 208 ? 1.902 10.007 8.714 1.00 97.56 208 LYS A C 1
ATOM 1696 O O . LYS A 1 208 ? 2.900 9.645 8.100 1.00 97.56 208 LYS A O 1
ATOM 1701 N N . ARG A 1 209 ? 1.972 10.889 9.719 1.00 97.00 209 ARG A N 1
ATOM 1702 C CA . ARG A 1 209 ? 3.252 11.448 10.195 1.00 97.00 209 ARG A CA 1
ATOM 1703 C C . ARG A 1 209 ? 4.123 10.399 10.882 1.00 97.00 209 ARG A C 1
ATOM 1705 O O . ARG A 1 209 ? 5.328 10.381 10.652 1.00 97.00 209 ARG A O 1
ATOM 1712 N N . LEU A 1 210 ? 3.520 9.536 11.700 1.00 96.25 210 LEU A N 1
ATOM 1713 C CA . LEU A 1 21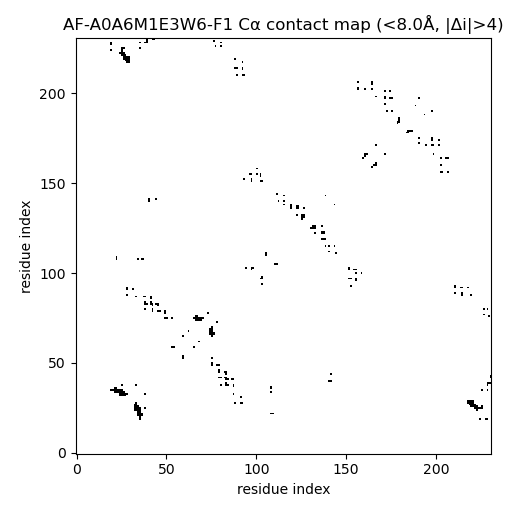0 ? 4.213 8.412 12.329 1.00 96.25 210 LEU A CA 1
ATOM 1714 C C . LEU A 1 210 ? 4.801 7.480 11.264 1.00 96.25 210 LEU A C 1
ATOM 1716 O O . LEU A 1 210 ? 5.992 7.188 11.303 1.00 96.25 210 LEU A O 1
ATOM 1720 N N . LEU A 1 211 ? 3.990 7.086 10.283 1.00 97.50 211 LEU A N 1
ATOM 1721 C CA . LEU A 1 211 ? 4.408 6.225 9.182 1.00 97.50 211 LEU A CA 1
ATOM 1722 C C . LEU A 1 211 ? 5.539 6.858 8.366 1.00 97.50 211 LEU A C 1
ATOM 1724 O O . LEU A 1 211 ? 6.549 6.206 8.132 1.00 97.50 211 LEU A O 1
ATOM 1728 N N . ALA A 1 212 ? 5.422 8.139 8.005 1.00 97.88 212 ALA A N 1
ATOM 1729 C CA . ALA A 1 212 ? 6.473 8.854 7.282 1.00 97.88 212 ALA A CA 1
ATOM 1730 C C . ALA A 1 212 ? 7.802 8.874 8.055 1.00 97.88 212 ALA A C 1
ATOM 1732 O O . ALA A 1 212 ? 8.863 8.670 7.467 1.00 97.88 212 ALA A O 1
ATOM 1733 N N . LYS A 1 213 ? 7.755 9.074 9.379 1.00 97.56 213 LYS A N 1
ATOM 1734 C CA . LYS A 1 213 ? 8.946 8.988 10.232 1.00 97.56 213 LYS A CA 1
ATOM 1735 C C . LYS A 1 213 ? 9.568 7.589 10.178 1.00 97.56 213 LYS A C 1
ATOM 1737 O O . LYS A 1 213 ? 10.763 7.476 9.935 1.00 97.56 213 LYS A O 1
ATOM 1742 N N . MET A 1 214 ? 8.761 6.541 10.342 1.00 97.06 214 MET A N 1
ATOM 1743 C CA . MET A 1 214 ? 9.242 5.155 10.321 1.00 97.06 214 MET A CA 1
ATOM 1744 C C . MET A 1 214 ? 9.827 4.763 8.958 1.00 97.06 214 MET A C 1
ATOM 1746 O O . MET A 1 214 ? 10.889 4.149 8.897 1.00 97.06 214 MET A O 1
ATOM 1750 N N . VAL A 1 215 ? 9.186 5.168 7.858 1.00 97.75 215 VAL A N 1
ATOM 1751 C CA . VAL A 1 215 ? 9.697 4.954 6.494 1.00 97.75 215 VAL A CA 1
ATOM 1752 C C . VAL A 1 215 ? 11.050 5.645 6.298 1.00 97.75 215 VAL A C 1
ATOM 1754 O O . VAL A 1 215 ? 11.955 5.043 5.728 1.00 97.75 215 VAL A O 1
ATOM 1757 N N . ASN A 1 216 ? 11.235 6.861 6.818 1.00 96.94 216 ASN A N 1
ATOM 1758 C CA . ASN A 1 216 ? 12.515 7.574 6.726 1.00 96.94 216 ASN A CA 1
ATOM 1759 C C . ASN A 1 216 ? 13.643 6.923 7.545 1.00 96.94 216 ASN A C 1
ATOM 1761 O O . ASN A 1 216 ? 14.813 7.075 7.205 1.00 96.94 216 ASN A O 1
ATOM 1765 N N . GLU A 1 217 ? 13.307 6.213 8.621 1.00 96.38 217 GLU A N 1
ATOM 1766 C CA . GLU A 1 217 ? 14.265 5.505 9.484 1.00 96.38 217 GLU A CA 1
ATOM 1767 C C . GLU A 1 217 ? 14.588 4.088 8.972 1.00 96.38 217 GLU A C 1
ATOM 1769 O O . GLU A 1 217 ? 15.503 3.428 9.471 1.00 96.38 217 GLU A O 1
ATOM 1774 N N . THR A 1 218 ? 13.851 3.619 7.965 1.00 97.19 218 THR A N 1
ATOM 1775 C CA . THR A 1 218 ? 13.927 2.252 7.451 1.00 97.19 218 THR A CA 1
ATOM 1776 C C . THR A 1 218 ? 15.147 2.037 6.560 1.00 97.19 218 THR A C 1
ATOM 1778 O O . THR A 1 218 ? 15.473 2.845 5.689 1.00 97.19 218 THR A O 1
ATOM 1781 N N . LYS A 1 219 ? 15.810 0.891 6.732 1.00 97.69 219 LYS A N 1
ATOM 1782 C CA . LYS A 1 219 ? 16.938 0.469 5.891 1.00 97.69 219 LYS A CA 1
ATOM 1783 C C . LYS A 1 219 ? 16.439 -0.421 4.764 1.00 97.69 219 LYS A C 1
ATOM 1785 O O . LYS A 1 219 ? 15.705 -1.370 5.011 1.00 97.69 219 LYS A O 1
ATOM 1790 N N . VAL A 1 220 ? 16.873 -0.155 3.536 1.00 98.06 220 VAL A N 1
ATOM 1791 C CA . VAL A 1 220 ? 16.465 -0.937 2.363 1.00 98.06 220 VAL A CA 1
ATOM 1792 C C . VAL A 1 220 ? 17.686 -1.551 1.702 1.00 98.06 220 VAL A C 1
ATOM 1794 O O . VAL A 1 220 ? 18.658 -0.856 1.408 1.00 98.06 220 VAL A O 1
ATOM 1797 N N . LYS A 1 221 ? 17.632 -2.860 1.452 1.00 98.12 221 LYS A N 1
ATOM 1798 C CA . LYS A 1 221 ? 18.686 -3.604 0.754 1.00 98.12 221 LYS A CA 1
ATOM 1799 C C . LYS A 1 221 ? 18.085 -4.379 -0.410 1.00 98.12 221 LYS A C 1
ATOM 1801 O O . LYS A 1 221 ? 17.386 -5.361 -0.193 1.00 98.12 221 LYS A O 1
ATOM 1806 N N . THR A 1 222 ? 18.384 -3.976 -1.639 1.00 97.75 222 THR A N 1
ATOM 1807 C CA . THR A 1 222 ? 17.979 -4.710 -2.848 1.00 97.75 222 THR A CA 1
ATOM 1808 C C . THR A 1 222 ? 18.938 -5.862 -3.146 1.00 97.75 222 THR A C 1
ATOM 1810 O O . THR A 1 222 ? 20.154 -5.730 -2.996 1.00 97.75 222 THR A O 1
ATOM 1813 N N . MET A 1 223 ? 18.398 -6.984 -3.609 1.00 97.19 223 MET A N 1
ATOM 1814 C CA . MET A 1 223 ? 19.155 -8.143 -4.088 1.00 97.19 223 MET A CA 1
ATOM 1815 C C . MET A 1 223 ? 19.431 -8.008 -5.590 1.00 97.19 223 MET A C 1
ATOM 1817 O O . MET A 1 223 ? 18.735 -7.271 -6.279 1.00 97.19 223 MET A O 1
ATOM 1821 N N . LYS A 1 224 ? 20.410 -8.742 -6.137 1.00 94.88 224 LYS A N 1
ATOM 1822 C CA . LYS A 1 224 ? 20.749 -8.670 -7.576 1.00 94.88 224 LYS A CA 1
ATOM 1823 C C . LYS A 1 224 ? 19.532 -8.915 -8.482 1.00 94.88 224 LYS A C 1
ATOM 1825 O O . LYS A 1 224 ? 19.311 -8.170 -9.432 1.00 94.88 224 LYS A O 1
ATOM 1830 N N . ILE A 1 225 ? 18.717 -9.901 -8.110 1.00 94.31 225 ILE A N 1
ATOM 1831 C CA . ILE A 1 225 ? 17.503 -10.304 -8.825 1.00 94.31 225 ILE A CA 1
ATOM 1832 C C . ILE A 1 225 ? 16.443 -9.191 -8.911 1.00 94.31 225 ILE A C 1
ATOM 1834 O O . ILE A 1 225 ? 15.584 -9.247 -9.780 1.00 94.31 225 ILE A O 1
ATOM 1838 N N . TYR A 1 226 ? 16.513 -8.147 -8.071 1.00 96.38 226 TYR A N 1
ATOM 1839 C CA . TYR A 1 226 ? 15.618 -6.984 -8.145 1.00 96.38 226 TYR A CA 1
ATOM 1840 C C . TYR A 1 226 ? 15.596 -6.362 -9.543 1.00 96.38 226 TYR A C 1
ATOM 1842 O O . TYR A 1 226 ? 14.526 -6.062 -10.064 1.00 96.38 226 TYR A O 1
ATOM 1850 N N . ASN A 1 227 ? 16.767 -6.207 -10.169 1.00 94.62 227 ASN A N 1
ATOM 1851 C CA . ASN A 1 227 ? 16.880 -5.582 -11.487 1.00 94.62 227 ASN A CA 1
ATOM 1852 C C . ASN A 1 227 ? 16.405 -6.485 -12.635 1.00 94.62 227 ASN A C 1
ATOM 1854 O O . ASN A 1 227 ? 16.264 -6.017 -13.759 1.00 94.62 227 ASN A O 1
ATOM 1858 N N . GLU A 1 228 ? 16.143 -7.759 -12.347 1.00 93.88 228 GLU A N 1
ATOM 1859 C CA . GLU A 1 228 ? 15.704 -8.768 -13.313 1.00 93.88 228 GLU A CA 1
ATOM 1860 C C . GLU A 1 228 ? 14.173 -8.951 -13.289 1.00 93.88 228 GLU A C 1
ATOM 1862 O O . GLU A 1 228 ? 13.619 -9.673 -14.118 1.00 93.88 228 GLU A O 1
ATOM 1867 N N . ILE A 1 229 ? 13.464 -8.302 -12.353 1.00 94.31 229 ILE A N 1
ATOM 1868 C CA . ILE A 1 229 ? 12.004 -8.400 -12.249 1.00 94.31 229 ILE A CA 1
ATOM 1869 C C . ILE A 1 229 ? 11.322 -7.536 -13.313 1.00 94.31 229 ILE A C 1
ATOM 1871 O O . ILE A 1 229 ? 11.567 -6.336 -13.421 1.00 94.31 229 ILE A O 1
ATOM 1875 N N . VAL A 1 230 ? 10.408 -8.166 -14.050 1.00 92.31 230 VAL A N 1
ATOM 1876 C CA . VAL A 1 230 ? 9.583 -7.566 -15.106 1.00 92.31 230 VAL A CA 1
ATOM 1877 C C . VAL A 1 230 ? 8.110 -7.970 -14.942 1.00 92.31 230 VAL A C 1
ATOM 1879 O O . VAL A 1 230 ? 7.810 -8.933 -14.222 1.00 92.31 230 VAL A O 1
ATOM 1882 N N . VAL A 1 231 ? 7.209 -7.238 -15.612 1.00 85.00 231 VAL A N 1
ATOM 1883 C CA . VAL A 1 231 ? 5.751 -7.482 -15.681 1.00 85.00 231 VAL A CA 1
ATOM 1884 C C . VAL A 1 231 ? 5.233 -7.569 -17.109 1.00 85.00 231 VAL A C 1
ATOM 1886 O O . VAL A 1 231 ? 5.821 -6.904 -17.991 1.00 85.00 231 VAL A O 1
#

Foldseek 3Di:
DDDDDDDDDDDPPPPPPPAADQQDFFKDWFNQTDGLVQLVLLLVVCVVVLVVVDVVVDDCVPPDPQQPDDDPNDGSVNVSSVRSVLVVSLVVLLVVLLVVVVLDPDSGVVSLVVVLVVQLVVLCVCVVVVHDDDDDSHDDPNRSCCVSSVVSVVVSLVVCDVPVQDDDPVLLVVQVVVCCVVVVDDPPDDCVVCVPVSRVVSSVVVVVVVSVVSSVVIDMGGDPCSSVRDD